Protein AF-A0A662W6G5-F1 (afdb_monomer_lite)

Foldseek 3Di:
DDDDCVLVVQLLVLLCVLLCVLVVPDDDPPPDDPVLCQVQPAFEWEAVPQAFPAWAWDWDDDQNWTKIKIWTWDCAAQPGSHIDIWIWMFTDDPSAGQWIWTDAPPAIDIDRDADDDVRYFYWYADGRRGGIDRDDDPNIDTDDHGHDHDDDDPPDDVCRRCNPDDPDDGSNNSSNVVSNVSSVVSSVVVVVVD

Radius of gyration: 22.95 Å; chains: 1; bounding box: 57×31×77 Å

pLDDT: mean 85.62, std 13.74, range [43.59, 98.44]

Secondary structure (DSSP, 8-state):
-PPP-HHHHHHHHHHHHHHHHHHHS-PPP----HHHHHHS--EEEE-TT---SEEEEEEEEETTEEEEEEEEEES-BTTB-S-EEEEEEEEEETTEEEEEEEEETTEEEEESS--EETTEEEEEE-TTT--EESSPPTT-EE-----B-----S---HHHHH-S--SS--HHHHHHHHHHHHHHHHHHHHHHH-

Sequence (194 aa):
MKKSNLPLILSIISFILVFDLFYTLTPYPIKITADDVTIFSPSCYAASGDEPHKLVAKLSYWNGYEVIEYWYYWPYDGNQPVDDWEPVILLIKNNTVEAVAVRIHYNWRVSYSFPLEGVKPIVSFSQLYHTPLLTKLEGYERVLIYPTSGPIPEDVNYWWVFGLSLPVYSAITNALFYGLISAAVVFLISRKIA

Structure (mmCIF, N/CA/C/O backbone):
data_AF-A0A662W6G5-F1
#
_entry.id   AF-A0A662W6G5-F1
#
loop_
_atom_site.group_PDB
_atom_site.id
_atom_site.type_symbol
_atom_site.label_atom_id
_atom_site.label_alt_id
_atom_site.label_comp_id
_atom_site.label_asym_id
_atom_site.label_entity_id
_atom_site.label_seq_id
_atom_site.pdbx_PDB_ins_code
_atom_site.Cartn_x
_atom_site.Cartn_y
_atom_site.Cartn_z
_atom_site.occupancy
_atom_site.B_iso_or_equiv
_atom_site.auth_seq_id
_atom_site.auth_comp_id
_atom_site.auth_asym_id
_atom_site.auth_atom_id
_atom_site.pdbx_PDB_model_num
ATOM 1 N N . MET A 1 1 ? -27.675 16.160 54.132 1.00 57.06 1 MET A N 1
ATOM 2 C CA . MET A 1 1 ? -27.647 14.774 53.606 1.00 57.06 1 MET A CA 1
ATOM 3 C C . MET A 1 1 ? -26.637 14.703 52.471 1.00 57.06 1 MET A C 1
ATOM 5 O O . MET A 1 1 ? -26.733 15.515 51.557 1.00 57.06 1 MET A O 1
ATOM 9 N N . LYS A 1 2 ? -25.641 13.808 52.537 1.00 62.75 2 LYS A N 1
ATOM 10 C CA . LYS A 1 2 ? -24.702 13.603 51.420 1.00 62.75 2 LYS A CA 1
ATOM 11 C C . LYS A 1 2 ? -25.460 12.925 50.275 1.00 62.75 2 LYS A C 1
ATOM 13 O O . LYS A 1 2 ? -26.103 11.905 50.506 1.00 62.75 2 LYS A O 1
ATOM 18 N N . LYS A 1 3 ? -25.425 13.504 49.071 1.00 70.19 3 LYS A N 1
ATOM 19 C CA . LYS A 1 3 ? -25.972 12.853 47.872 1.00 70.19 3 LYS A CA 1
ATOM 20 C C . LYS A 1 3 ? -25.192 11.558 47.627 1.00 70.19 3 LYS A C 1
ATOM 22 O O . LYS A 1 3 ? -23.969 11.556 47.745 1.00 70.19 3 LYS A O 1
ATOM 27 N N . SER A 1 4 ? -25.902 10.471 47.335 1.00 78.56 4 SER A N 1
ATOM 28 C CA . SER A 1 4 ? -25.278 9.191 46.999 1.00 78.56 4 SER A CA 1
ATOM 29 C C . SER A 1 4 ? -24.491 9.323 45.694 1.00 78.56 4 SER A C 1
ATOM 31 O O . SER A 1 4 ? -25.028 9.790 44.690 1.00 78.56 4 SER A O 1
ATOM 33 N N . ASN A 1 5 ? -23.229 8.892 45.701 1.00 88.62 5 ASN A N 1
ATOM 34 C CA . ASN A 1 5 ? -22.379 8.859 44.506 1.00 88.62 5 ASN A CA 1
ATOM 35 C C . ASN A 1 5 ? -22.632 7.615 43.635 1.00 88.62 5 ASN A C 1
ATOM 37 O O . ASN A 1 5 ? -21.979 7.443 42.607 1.00 88.62 5 ASN A O 1
ATOM 41 N N . LEU A 1 6 ? -23.574 6.752 44.026 1.00 88.44 6 LEU A N 1
ATOM 42 C CA . LEU A 1 6 ? -23.849 5.480 43.360 1.00 88.44 6 LEU A CA 1
ATOM 43 C C . LEU A 1 6 ? -24.156 5.623 41.853 1.00 88.44 6 LEU A C 1
ATOM 45 O O . LEU A 1 6 ? -23.552 4.880 41.081 1.00 88.44 6 LEU A O 1
ATOM 49 N N . PRO A 1 7 ? -24.976 6.591 41.382 1.00 88.62 7 PRO A N 1
ATOM 50 C CA . PRO A 1 7 ? -25.225 6.757 39.946 1.00 88.62 7 PRO A CA 1
ATOM 51 C C . PRO A 1 7 ? -23.957 7.075 39.148 1.00 88.62 7 PRO A C 1
ATOM 53 O O . PRO A 1 7 ? -23.778 6.571 38.042 1.00 88.62 7 PRO A O 1
ATOM 56 N N . LEU A 1 8 ? -23.055 7.883 39.713 1.00 88.38 8 LEU A N 1
ATOM 57 C CA . LEU A 1 8 ? -21.792 8.242 39.067 1.00 88.38 8 LEU A CA 1
ATOM 58 C C . LEU A 1 8 ? -20.859 7.029 38.971 1.00 88.38 8 LEU A C 1
ATOM 60 O O . LEU A 1 8 ? -20.302 6.775 37.908 1.00 88.38 8 LEU A O 1
ATOM 64 N N . ILE A 1 9 ? -20.743 6.254 40.054 1.00 90.62 9 ILE A N 1
ATOM 65 C CA . ILE A 1 9 ? -19.924 5.034 40.093 1.00 90.62 9 ILE A CA 1
ATOM 66 C C . ILE A 1 9 ? -20.412 4.026 39.044 1.00 90.62 9 ILE A C 1
ATOM 68 O O . ILE A 1 9 ? -19.610 3.528 38.258 1.00 90.62 9 ILE A O 1
ATOM 72 N N . LEU A 1 10 ? -21.725 3.782 38.968 1.00 89.62 10 LEU A N 1
ATOM 73 C CA . LEU A 1 10 ? -22.309 2.866 37.981 1.00 89.62 10 LEU A CA 1
ATOM 74 C C . LEU A 1 10 ? -22.073 3.333 36.537 1.00 89.62 10 LEU A C 1
ATOM 76 O O . LEU A 1 10 ? -21.822 2.515 35.657 1.00 89.62 10 LEU A O 1
ATOM 80 N N . SER A 1 11 ? -22.087 4.644 36.298 1.00 89.06 11 SER A N 1
ATOM 81 C CA . SER A 1 11 ? -21.840 5.218 34.968 1.00 89.06 11 SER A CA 1
ATOM 82 C C . SER A 1 11 ? -20.392 5.043 34.521 1.00 89.06 11 SER A C 1
ATOM 84 O O . SER A 1 11 ? -20.151 4.695 33.368 1.00 89.06 11 SER A O 1
ATOM 86 N N . ILE A 1 12 ? -19.434 5.240 35.434 1.00 90.94 12 ILE A N 1
ATOM 87 C CA . ILE A 1 12 ? -18.004 5.015 35.171 1.00 90.94 12 ILE A CA 1
ATOM 88 C C . ILE A 1 12 ? -17.749 3.534 34.875 1.00 90.94 12 ILE A C 1
ATOM 90 O O . ILE A 1 12 ? -17.056 3.218 33.913 1.00 90.94 12 ILE A O 1
ATOM 94 N N . ILE A 1 13 ? -18.344 2.624 35.650 1.00 91.19 13 ILE A N 1
ATOM 95 C CA . ILE A 1 13 ? -18.223 1.178 35.410 1.00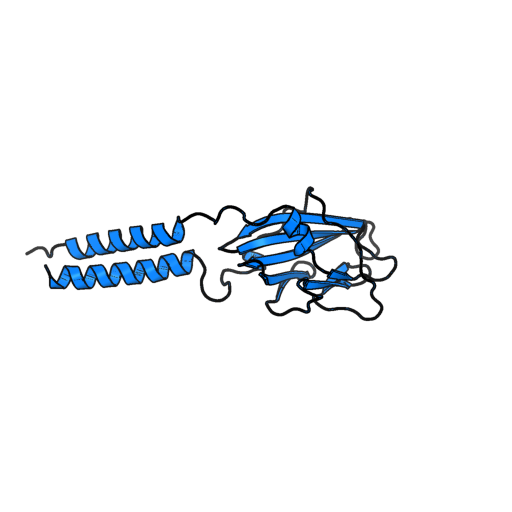 91.19 13 ILE A CA 1
ATOM 96 C C . ILE A 1 13 ? -18.800 0.813 34.036 1.00 91.19 13 ILE A C 1
ATOM 98 O O . ILE A 1 13 ? -18.147 0.115 33.268 1.00 91.19 13 ILE A O 1
ATOM 102 N N . SER A 1 14 ? -19.984 1.327 33.692 1.00 90.38 14 SER A N 1
ATOM 103 C CA . SER A 1 14 ? -20.619 1.066 32.395 1.00 90.38 14 SER A CA 1
ATOM 104 C C . SER A 1 14 ? -19.807 1.610 31.218 1.00 90.38 14 SER A C 1
ATOM 106 O O . SER A 1 14 ? -19.678 0.935 30.197 1.00 90.38 14 SER A O 1
ATOM 108 N N . PHE A 1 15 ? -19.221 2.805 31.375 1.00 91.44 15 PHE A N 1
ATOM 109 C CA . PHE A 1 15 ? -18.275 3.362 30.410 1.00 91.44 15 PHE A CA 1
ATOM 110 C C . PHE A 1 15 ? -17.100 2.412 30.202 1.00 91.44 15 PHE A C 1
ATOM 112 O O . PHE A 1 15 ? -16.839 2.042 29.068 1.00 91.44 15 PHE A O 1
ATOM 119 N N . ILE A 1 16 ? -16.419 2.007 31.281 1.00 86.62 16 ILE A N 1
ATOM 120 C CA . ILE A 1 16 ? -15.226 1.154 31.204 1.00 86.62 16 ILE A CA 1
ATOM 121 C C . ILE A 1 16 ? -15.573 -0.186 30.558 1.00 86.62 16 ILE A C 1
ATOM 123 O O . ILE A 1 16 ? -14.849 -0.609 29.673 1.00 86.62 16 ILE A O 1
ATOM 127 N N . LEU A 1 17 ? -16.691 -0.819 30.926 1.00 83.19 17 LEU A N 1
ATOM 128 C CA . LEU A 1 17 ? -17.092 -2.112 30.360 1.00 83.19 17 LEU A CA 1
ATOM 129 C C . LEU A 1 17 ? -17.398 -2.035 28.860 1.00 83.19 17 LEU A C 1
ATOM 131 O O . LEU A 1 17 ? -16.992 -2.916 28.110 1.00 83.19 17 LEU A O 1
ATOM 135 N N . VAL A 1 18 ? -18.110 -0.998 28.410 1.00 78.19 18 VAL A N 1
ATOM 136 C CA . VAL A 1 18 ? -18.424 -0.829 26.983 1.00 78.19 18 VAL A CA 1
ATOM 137 C C . VAL A 1 18 ? -17.200 -0.350 26.211 1.00 78.19 18 VAL A C 1
ATOM 139 O O . VAL A 1 18 ? -16.936 -0.845 25.123 1.00 78.19 18 VAL A O 1
ATOM 142 N N . PHE A 1 19 ? -16.423 0.571 26.774 1.00 78.00 19 PHE A N 1
ATOM 143 C CA . PHE A 1 19 ? -15.162 0.997 26.185 1.00 78.00 19 PHE A CA 1
ATOM 144 C C . PHE A 1 19 ? -14.245 -0.207 25.990 1.00 78.00 19 PHE A C 1
ATOM 146 O O . PHE A 1 19 ? -13.814 -0.440 24.873 1.00 78.00 19 PHE A O 1
ATOM 153 N N . ASP A 1 20 ? -14.025 -1.011 27.030 1.00 73.38 20 ASP A N 1
ATOM 154 C CA . ASP A 1 20 ? -13.197 -2.214 26.982 1.00 73.38 20 ASP A CA 1
ATOM 155 C C . ASP A 1 20 ? -13.764 -3.230 25.984 1.00 73.38 20 ASP A C 1
ATOM 157 O O . ASP A 1 20 ? -13.049 -3.654 25.092 1.00 73.38 20 ASP A O 1
ATOM 161 N N . LEU A 1 21 ? -15.074 -3.504 25.981 1.00 68.50 21 LEU A N 1
ATOM 162 C CA . LEU A 1 21 ? -15.694 -4.373 24.972 1.00 68.50 21 LEU A CA 1
ATOM 163 C C . LEU A 1 21 ? -15.364 -3.940 23.532 1.00 68.50 21 LEU A C 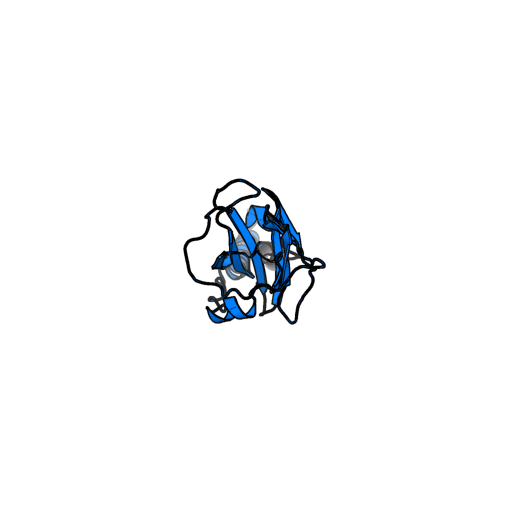1
ATOM 165 O O . LEU A 1 21 ? -15.024 -4.771 22.705 1.00 68.50 21 LEU A O 1
ATOM 169 N N . PHE A 1 22 ? -15.439 -2.652 23.209 1.00 63.94 22 PHE A N 1
ATOM 170 C CA . PHE A 1 22 ? -15.177 -2.168 21.847 1.00 63.94 22 PHE A CA 1
ATOM 171 C C . PHE A 1 22 ? -13.693 -1.873 21.564 1.00 63.94 22 PHE A C 1
ATOM 173 O O . PHE A 1 22 ? -13.301 -1.791 20.400 1.00 63.94 22 PHE A O 1
ATOM 180 N N . TYR A 1 23 ? -12.877 -1.702 22.604 1.00 59.25 23 TYR A N 1
ATOM 181 C CA . TYR A 1 23 ? -11.458 -1.354 22.521 1.00 59.25 23 TYR A CA 1
ATOM 182 C C . TYR A 1 23 ? -10.539 -2.583 22.626 1.00 59.25 23 TYR A C 1
ATOM 184 O O . TYR A 1 23 ? -9.484 -2.607 21.997 1.00 59.25 23 TYR A O 1
ATOM 192 N N . THR A 1 24 ? -10.936 -3.612 23.383 1.00 52.44 24 THR A N 1
ATOM 193 C CA . THR A 1 24 ? -10.167 -4.839 23.655 1.00 52.44 24 THR A CA 1
ATOM 194 C C . THR A 1 24 ? -10.798 -6.122 23.124 1.00 52.44 24 THR A C 1
ATOM 196 O O . THR A 1 24 ? -10.151 -7.168 23.223 1.00 52.44 24 THR A O 1
ATOM 199 N N . LEU A 1 25 ? -11.964 -6.082 22.451 1.00 48.81 25 LEU A N 1
ATOM 200 C CA . LEU A 1 25 ? -12.310 -7.117 21.463 1.00 48.81 25 LEU A CA 1
ATOM 201 C C . LEU A 1 25 ? -11.308 -7.030 20.304 1.00 48.81 25 LEU A C 1
ATOM 203 O O . LEU A 1 25 ? -11.536 -6.368 19.299 1.00 48.81 25 LEU A O 1
ATOM 207 N N . THR A 1 26 ? -10.162 -7.651 20.578 1.00 44.22 26 THR A N 1
ATOM 208 C CA . THR A 1 26 ? -9.103 -8.211 19.745 1.00 44.22 26 THR A CA 1
ATOM 209 C C . THR A 1 26 ? -9.059 -7.767 18.281 1.00 44.22 26 THR A C 1
ATOM 211 O O . THR A 1 26 ? -10.067 -7.869 17.581 1.00 44.22 26 THR A O 1
ATOM 214 N N . PRO A 1 27 ? -7.874 -7.386 17.749 1.00 47.34 27 PRO A N 1
ATOM 215 C CA . PRO A 1 27 ? -7.673 -7.421 16.305 1.00 47.34 27 PRO A CA 1
ATOM 216 C C . PRO A 1 27 ? -8.151 -8.787 15.822 1.00 47.34 27 PRO A C 1
ATOM 218 O O . PRO A 1 27 ? -7.720 -9.818 16.348 1.00 47.34 27 PRO A O 1
ATOM 221 N N . TYR A 1 28 ? -9.122 -8.774 14.909 1.00 43.59 28 TYR A N 1
ATOM 222 C CA . TYR A 1 28 ? -9.640 -9.991 14.308 1.00 43.59 28 TYR A CA 1
ATOM 223 C C . TYR A 1 28 ? -8.419 -10.801 13.852 1.00 43.59 28 TYR A C 1
ATOM 225 O O . TYR A 1 28 ? -7.517 -10.206 13.251 1.00 43.59 28 TYR A O 1
ATOM 233 N N . PRO A 1 29 ? -8.309 -12.094 14.210 1.00 49.72 29 PRO A N 1
ATOM 234 C CA . PRO A 1 29 ? -7.151 -12.885 13.830 1.00 49.72 29 PRO A CA 1
ATOM 235 C C . PRO A 1 29 ? -6.962 -12.745 12.325 1.00 49.72 29 PRO A C 1
ATOM 237 O O . PRO A 1 29 ? -7.941 -12.835 11.583 1.00 49.72 29 PRO A O 1
ATOM 240 N N . ILE A 1 30 ? -5.720 -12.451 11.932 1.00 53.22 30 ILE A N 1
ATOM 241 C CA . ILE A 1 30 ? -5.275 -12.219 10.558 1.00 53.22 30 ILE A CA 1
ATOM 242 C C . ILE A 1 30 ? -6.034 -13.174 9.632 1.00 53.22 30 ILE A C 1
ATOM 244 O O . ILE A 1 30 ? -5.800 -14.384 9.669 1.00 53.22 30 ILE A O 1
ATOM 248 N N . LYS A 1 31 ? -6.982 -12.641 8.853 1.00 64.06 31 LYS A N 1
ATOM 249 C CA . LYS A 1 31 ? -7.675 -13.419 7.826 1.00 64.06 31 LYS A CA 1
ATOM 250 C C . LYS A 1 31 ? -6.909 -13.352 6.505 1.00 64.06 31 LYS A C 1
ATOM 252 O O . LYS A 1 31 ? -7.096 -14.232 5.674 1.00 64.06 31 LYS A O 1
ATOM 257 N N . ILE A 1 32 ? -6.008 -12.374 6.364 1.00 67.50 32 ILE A N 1
ATOM 258 C CA . ILE A 1 32 ? -5.081 -12.267 5.238 1.00 67.50 32 ILE A CA 1
ATOM 259 C C . ILE A 1 32 ? -3.954 -13.297 5.323 1.00 67.50 32 ILE A C 1
ATOM 261 O O . ILE A 1 32 ? -3.076 -13.281 6.182 1.00 67.50 32 ILE A O 1
ATOM 265 N N . THR A 1 33 ? -3.973 -14.188 4.356 1.00 79.06 33 THR A N 1
ATOM 266 C CA . THR A 1 33 ? -2.980 -15.218 4.098 1.00 79.06 33 THR A CA 1
ATOM 267 C C . THR A 1 33 ? -1.908 -14.718 3.126 1.00 79.06 33 THR A C 1
ATOM 269 O O . THR A 1 33 ? -2.003 -13.638 2.542 1.00 79.06 33 THR A O 1
ATOM 272 N N . ALA A 1 34 ? -0.872 -15.527 2.903 1.00 79.38 34 ALA A N 1
ATOM 273 C CA . ALA A 1 34 ? 0.083 -15.266 1.827 1.00 79.38 34 ALA A CA 1
ATOM 274 C C . ALA A 1 34 ? -0.590 -15.237 0.436 1.00 79.38 34 ALA A C 1
ATOM 276 O O . ALA A 1 34 ? -0.107 -14.546 -0.460 1.00 79.38 34 ALA A O 1
ATOM 277 N N . ASP A 1 35 ? -1.721 -15.926 0.258 1.00 85.06 35 ASP A N 1
ATOM 278 C CA . ASP A 1 35 ? -2.453 -15.937 -1.012 1.00 85.06 35 ASP A CA 1
ATOM 279 C C . ASP A 1 35 ? -3.111 -14.579 -1.288 1.00 85.06 35 ASP A C 1
ATOM 281 O O . ASP A 1 35 ? -3.095 -14.091 -2.422 1.00 85.06 35 ASP A O 1
ATOM 285 N N . ASP A 1 36 ? -3.601 -13.912 -0.242 1.00 85.81 36 ASP A N 1
ATOM 286 C CA . ASP A 1 36 ? -4.212 -12.583 -0.332 1.00 85.81 36 ASP A CA 1
ATOM 287 C C . ASP A 1 36 ? -3.224 -11.532 -0.851 1.00 85.81 36 ASP A C 1
ATOM 289 O O . ASP A 1 36 ? -3.599 -10.653 -1.628 1.00 85.81 36 ASP A O 1
ATOM 293 N N . VAL A 1 37 ? -1.932 -11.680 -0.537 1.00 90.06 37 VAL A N 1
ATOM 294 C CA . VAL A 1 37 ? -0.864 -10.839 -1.098 1.00 90.06 37 VAL A CA 1
ATOM 295 C C . VAL A 1 37 ? -0.864 -10.891 -2.627 1.00 90.06 37 VAL A C 1
ATOM 297 O O . VAL A 1 37 ? -0.646 -9.871 -3.279 1.00 90.06 37 VAL A O 1
ATOM 300 N N . THR A 1 38 ? -1.138 -12.048 -3.225 1.00 90.75 38 THR A N 1
ATOM 301 C CA . THR A 1 38 ? -1.170 -12.203 -4.687 1.00 90.75 38 THR A CA 1
ATOM 302 C C . THR A 1 38 ? -2.523 -11.793 -5.275 1.00 90.75 38 THR A C 1
ATOM 304 O O . THR A 1 38 ? -2.578 -11.210 -6.368 1.00 90.75 38 THR A O 1
ATOM 307 N N . ILE A 1 39 ? -3.615 -12.061 -4.551 1.00 90.56 39 ILE A N 1
ATOM 308 C CA . ILE A 1 39 ? -4.988 -11.707 -4.945 1.00 90.56 39 ILE A CA 1
ATOM 309 C C . ILE A 1 39 ? -5.159 -10.190 -5.025 1.00 90.56 39 ILE A C 1
ATOM 311 O O . ILE A 1 39 ? -5.678 -9.694 -6.025 1.00 90.56 39 ILE A O 1
ATOM 315 N N . PHE A 1 40 ? -4.685 -9.459 -4.018 1.00 92.94 40 PHE A N 1
ATOM 316 C CA . PHE A 1 40 ? -4.825 -8.004 -3.937 1.00 92.94 40 PHE A CA 1
ATOM 317 C C . PHE A 1 40 ? -3.655 -7.235 -4.555 1.00 92.94 40 PHE A C 1
ATOM 319 O O . PHE A 1 40 ? -3.730 -6.012 -4.650 1.00 92.94 40 PHE A O 1
ATOM 326 N N . SER A 1 41 ? -2.605 -7.927 -5.020 1.00 95.25 41 SER A N 1
ATOM 327 C CA . SER A 1 41 ? -1.439 -7.288 -5.642 1.00 95.25 41 SER A CA 1
ATOM 328 C C . SER A 1 41 ? -1.874 -6.330 -6.756 1.00 95.25 41 SER A C 1
ATOM 330 O O . SER A 1 41 ? -2.580 -6.776 -7.671 1.00 95.25 41 SER A O 1
ATOM 332 N N . PRO A 1 42 ? -1.479 -5.040 -6.694 1.00 97.06 42 PRO A N 1
ATOM 333 C CA . PRO A 1 42 ? -1.855 -4.059 -7.698 1.00 97.06 42 PRO A CA 1
ATOM 334 C C . PRO A 1 42 ? -1.452 -4.487 -9.111 1.00 97.06 42 PRO A C 1
ATOM 336 O O . PRO A 1 42 ? -0.403 -5.093 -9.331 1.00 97.06 42 PRO A O 1
ATOM 339 N N . SER A 1 43 ? -2.274 -4.134 -10.094 1.00 97.50 43 SER A N 1
ATOM 340 C CA . SER A 1 43 ? -1.899 -4.216 -11.502 1.00 97.50 43 SER A CA 1
ATOM 341 C C . SER A 1 43 ? -0.896 -3.102 -11.800 1.00 97.50 43 SER A C 1
ATOM 343 O O . SER A 1 43 ? -1.285 -1.955 -12.025 1.00 97.50 43 SER A O 1
ATOM 345 N N . CYS A 1 44 ? 0.387 -3.459 -11.747 1.00 97.75 44 CYS A N 1
ATOM 346 C CA . CYS A 1 44 ? 1.521 -2.569 -11.973 1.00 97.75 44 CYS A CA 1
ATOM 347 C C . CYS A 1 44 ? 1.761 -2.321 -13.469 1.00 97.75 44 CYS A C 1
ATOM 349 O O . CYS A 1 44 ? 1.752 -3.260 -14.273 1.00 97.75 44 CYS A O 1
ATOM 351 N N . TYR A 1 45 ? 2.003 -1.059 -13.816 1.00 98.44 45 TYR A N 1
ATOM 352 C CA . TYR A 1 45 ? 2.368 -0.604 -15.151 1.00 98.44 45 TYR A CA 1
ATOM 353 C C . TYR A 1 45 ? 3.645 0.249 -15.100 1.00 98.44 45 TYR A C 1
ATOM 355 O O . TYR A 1 45 ? 3.761 1.154 -14.274 1.00 98.44 45 TYR A O 1
ATOM 363 N N . ALA A 1 46 ? 4.592 -0.012 -15.997 1.00 97.88 46 ALA A N 1
ATOM 364 C CA . ALA A 1 46 ? 5.850 0.733 -16.111 1.00 97.88 46 ALA A CA 1
ATOM 365 C C . ALA A 1 46 ? 6.184 1.005 -17.587 1.00 97.88 46 ALA A C 1
ATOM 367 O O . ALA A 1 46 ? 5.590 0.405 -18.489 1.00 97.88 46 ALA A O 1
ATOM 368 N N . ALA A 1 47 ? 7.085 1.955 -17.835 1.00 97.38 47 ALA A N 1
ATOM 369 C CA . ALA A 1 47 ? 7.612 2.168 -19.176 1.00 97.38 47 ALA A CA 1
ATOM 370 C C . ALA A 1 47 ? 8.504 0.975 -19.546 1.00 97.38 47 ALA A C 1
ATOM 372 O O . ALA A 1 47 ? 9.179 0.417 -18.683 1.00 97.38 47 ALA A O 1
ATOM 373 N N . SER A 1 48 ? 8.500 0.586 -20.822 1.00 96.44 48 SER A N 1
ATOM 374 C CA . SER A 1 48 ? 9.324 -0.533 -21.287 1.00 96.44 48 SER A CA 1
ATOM 375 C C . SER A 1 48 ? 10.810 -0.262 -21.024 1.00 96.44 48 SER A C 1
ATOM 377 O O . SER A 1 48 ? 11.327 0.790 -21.415 1.00 96.44 48 SER A O 1
ATOM 379 N N . GLY A 1 49 ? 11.485 -1.203 -20.364 1.00 95.69 49 GLY A N 1
ATOM 380 C CA . GLY A 1 49 ? 12.885 -1.099 -19.944 1.00 95.69 49 GLY A CA 1
ATOM 381 C C . GLY A 1 49 ? 13.119 -0.330 -18.638 1.00 95.69 49 GLY A C 1
ATOM 382 O O . GLY A 1 49 ? 14.274 -0.110 -18.283 1.00 95.69 49 GLY A O 1
ATOM 383 N N . ASP A 1 50 ? 12.053 0.089 -17.953 1.00 97.12 50 ASP A N 1
ATOM 384 C CA . ASP A 1 50 ? 12.069 0.820 -16.677 1.00 97.12 50 ASP A CA 1
ATOM 385 C C . ASP A 1 50 ? 11.224 0.079 -15.618 1.00 97.12 50 ASP A C 1
ATOM 387 O O . ASP A 1 50 ? 10.579 0.676 -14.754 1.00 97.12 50 ASP A O 1
ATOM 391 N N . GLU A 1 51 ? 11.141 -1.250 -15.719 1.00 97.69 51 GLU A N 1
ATOM 392 C CA . GLU A 1 51 ? 10.327 -2.083 -14.837 1.00 97.69 51 GLU A CA 1
ATOM 393 C C . GLU A 1 51 ? 10.989 -2.301 -13.463 1.00 97.69 51 GLU A C 1
ATOM 395 O O . GLU A 1 51 ? 12.212 -2.428 -13.370 1.00 97.69 51 GLU A O 1
ATOM 400 N N . PRO A 1 52 ? 10.201 -2.434 -12.378 1.00 97.69 52 PRO A N 1
ATOM 401 C CA . PRO A 1 52 ? 10.744 -2.758 -11.065 1.00 97.69 52 PRO A CA 1
ATOM 402 C C . PRO A 1 52 ? 11.412 -4.134 -11.075 1.00 97.69 52 PRO A C 1
ATOM 404 O O . PRO A 1 52 ? 10.857 -5.122 -11.560 1.00 97.69 52 PRO A O 1
ATOM 407 N N . HIS A 1 53 ? 12.580 -4.223 -10.447 1.00 96.62 53 HIS A N 1
ATOM 408 C CA . HIS A 1 53 ? 13.365 -5.454 -10.342 1.00 96.62 53 HIS A CA 1
ATOM 409 C C . HIS A 1 53 ? 12.825 -6.408 -9.277 1.00 96.62 53 HIS A C 1
ATOM 411 O O . HIS A 1 53 ? 13.021 -7.624 -9.351 1.00 96.62 53 HIS A O 1
ATOM 417 N N . LYS A 1 54 ? 12.189 -5.859 -8.239 1.00 95.88 54 LYS A N 1
ATOM 418 C CA . LYS A 1 54 ? 11.677 -6.632 -7.108 1.00 95.88 54 LYS A CA 1
ATOM 419 C C . LYS A 1 54 ? 10.361 -6.048 -6.613 1.00 95.88 54 LYS A C 1
ATOM 421 O O . LYS A 1 54 ? 10.181 -4.836 -6.582 1.00 95.88 54 LYS A O 1
ATOM 426 N N . LEU A 1 55 ? 9.476 -6.941 -6.178 1.00 97.19 55 LEU A N 1
ATOM 427 C CA . LEU A 1 55 ? 8.287 -6.612 -5.407 1.00 97.19 55 LEU A CA 1
ATOM 428 C C . LEU A 1 55 ? 8.340 -7.368 -4.080 1.00 97.19 55 LEU A C 1
ATOM 430 O O . LEU A 1 55 ? 8.411 -8.602 -4.049 1.00 97.19 55 LEU A O 1
ATOM 434 N N . VAL A 1 56 ? 8.311 -6.628 -2.980 1.00 96.12 56 VAL A N 1
ATOM 435 C CA . VAL A 1 56 ? 8.216 -7.184 -1.628 1.00 96.12 56 VAL A CA 1
ATOM 436 C C . VAL A 1 56 ? 6.871 -6.805 -1.044 1.00 96.12 56 VAL A C 1
ATOM 438 O O . VAL A 1 56 ? 6.417 -5.682 -1.232 1.00 96.12 56 VAL A O 1
ATOM 441 N N . ALA A 1 57 ? 6.228 -7.728 -0.340 1.00 94.44 57 ALA A N 1
ATOM 442 C CA . ALA A 1 57 ? 4.994 -7.429 0.365 1.00 94.44 57 ALA A CA 1
ATOM 443 C C . ALA A 1 57 ? 5.130 -7.656 1.868 1.00 94.44 57 ALA A C 1
ATOM 445 O O . ALA A 1 57 ? 5.761 -8.620 2.312 1.00 94.44 57 ALA A O 1
ATOM 446 N N . LYS A 1 58 ? 4.489 -6.789 2.649 1.00 92.25 58 LYS A N 1
ATOM 447 C CA . LYS A 1 58 ? 4.356 -6.928 4.098 1.00 92.25 58 LYS A CA 1
ATOM 448 C C . LYS A 1 58 ? 2.894 -6.839 4.493 1.00 92.25 58 LYS A C 1
ATOM 450 O O . LYS A 1 58 ? 2.172 -5.940 4.074 1.00 92.25 58 LYS A O 1
ATOM 455 N N . LEU A 1 59 ? 2.495 -7.781 5.334 1.00 90.44 59 LEU A N 1
ATOM 456 C CA . LEU A 1 59 ? 1.175 -7.831 5.936 1.00 90.44 59 LEU A CA 1
ATOM 457 C C . LEU A 1 59 ? 1.213 -7.181 7.313 1.00 90.44 59 LEU A C 1
ATOM 459 O O . LEU A 1 59 ? 2.135 -7.424 8.097 1.00 90.44 59 LEU A O 1
ATOM 463 N N . SER A 1 60 ? 0.204 -6.382 7.627 1.00 88.88 60 SER A N 1
ATOM 464 C CA . SER A 1 60 ? 0.013 -5.838 8.967 1.00 88.88 60 SER A CA 1
ATOM 465 C C . SER A 1 60 ? -1.468 -5.546 9.237 1.00 88.88 60 SER A C 1
ATOM 467 O O . SER A 1 60 ? -2.355 -5.920 8.466 1.00 88.88 60 SER A O 1
ATOM 469 N N . TYR A 1 61 ? -1.744 -4.912 10.374 1.00 84.44 61 TYR A N 1
ATOM 470 C CA . TYR A 1 61 ? -3.082 -4.495 10.760 1.00 84.44 61 TYR A CA 1
ATOM 471 C C . TYR A 1 61 ? -3.042 -3.080 11.316 1.00 84.44 61 TYR A C 1
ATOM 473 O O . TYR A 1 61 ? -2.178 -2.743 12.131 1.00 84.44 61 TYR A O 1
ATOM 481 N N . TRP A 1 62 ? -4.012 -2.265 10.919 1.00 82.88 62 TRP A N 1
ATOM 482 C CA . TRP A 1 62 ? -4.148 -0.914 11.431 1.00 82.88 62 TRP A CA 1
ATOM 483 C C . TRP A 1 62 ? -5.619 -0.529 11.565 1.00 82.88 62 TRP A C 1
ATOM 485 O O . TRP A 1 62 ? -6.377 -0.500 10.601 1.00 82.88 62 TRP A O 1
ATOM 495 N N . ASN A 1 63 ? -6.024 -0.215 12.797 1.00 77.62 63 ASN A N 1
ATOM 496 C CA . ASN A 1 63 ? -7.306 0.413 13.114 1.00 77.62 63 ASN A CA 1
ATOM 497 C C . ASN A 1 63 ? -8.570 -0.273 12.543 1.00 77.62 63 ASN A C 1
ATOM 499 O O . ASN A 1 63 ? -9.483 0.401 12.066 1.00 77.62 63 ASN A O 1
ATOM 503 N N . GLY A 1 64 ? -8.653 -1.605 12.583 1.00 75.38 64 GLY A N 1
ATOM 504 C CA . GLY A 1 64 ? -9.814 -2.316 12.024 1.00 75.38 64 GLY A CA 1
ATOM 505 C C . GLY A 1 64 ? -9.621 -2.833 10.601 1.00 75.38 64 GLY A C 1
ATOM 506 O O . GLY A 1 64 ? -10.509 -3.518 10.098 1.00 75.38 64 GLY A O 1
ATOM 507 N N . TYR A 1 65 ? -8.507 -2.481 9.958 1.00 83.88 65 TYR A N 1
ATOM 508 C CA . TYR A 1 65 ? -8.211 -2.807 8.570 1.00 83.88 65 TYR A CA 1
ATOM 509 C C . TYR A 1 65 ? -7.009 -3.725 8.498 1.00 83.88 65 TYR A C 1
ATOM 511 O O . TYR A 1 65 ? -6.020 -3.557 9.218 1.00 83.88 65 TYR A O 1
ATOM 519 N N . GLU A 1 66 ? -7.098 -4.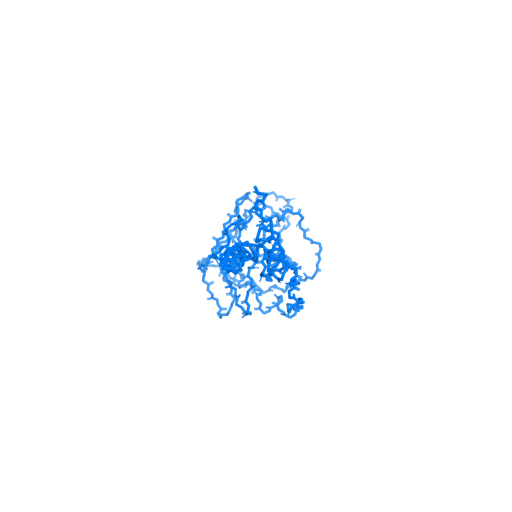670 7.583 1.00 89.56 66 GLU A N 1
ATOM 520 C CA . GLU A 1 66 ? -5.953 -5.448 7.167 1.00 89.56 66 GLU A CA 1
ATOM 521 C C . GLU A 1 66 ? -5.153 -4.592 6.183 1.00 89.56 66 GLU A C 1
ATOM 523 O O . GLU A 1 66 ? -5.722 -3.891 5.343 1.00 89.56 66 GLU A O 1
ATOM 528 N N . VAL A 1 67 ? -3.833 -4.588 6.326 1.00 91.94 67 VAL A N 1
ATOM 529 C CA . VAL A 1 67 ? -2.954 -3.718 5.547 1.00 91.94 67 VAL A CA 1
ATOM 530 C C . VAL A 1 67 ? -1.993 -4.583 4.757 1.00 91.94 67 VAL A C 1
ATOM 532 O O . VAL A 1 67 ? -1.351 -5.474 5.320 1.00 91.94 67 VAL A O 1
ATOM 535 N N . ILE A 1 68 ? -1.870 -4.294 3.464 1.00 94.19 68 ILE A N 1
ATOM 536 C CA . ILE A 1 68 ? -0.804 -4.857 2.639 1.00 94.19 68 ILE A CA 1
ATOM 537 C C . ILE A 1 68 ? 0.044 -3.717 2.101 1.00 94.19 68 ILE A C 1
ATOM 539 O O . ILE A 1 68 ? -0.442 -2.877 1.347 1.00 94.19 68 ILE A O 1
ATOM 543 N N . GLU A 1 69 ? 1.314 -3.696 2.480 1.00 95.69 69 GLU A N 1
ATOM 544 C CA . GLU A 1 69 ? 2.315 -2.828 1.872 1.00 95.69 69 GLU A CA 1
ATOM 545 C C . GLU A 1 69 ? 3.001 -3.581 0.740 1.00 95.69 69 GLU A C 1
ATOM 547 O O . GLU A 1 69 ? 3.570 -4.646 0.969 1.00 95.69 69 GLU A O 1
ATOM 552 N N . TYR A 1 70 ? 2.979 -3.016 -0.459 1.00 97.19 70 TYR A N 1
ATOM 553 C CA . TYR A 1 70 ? 3.729 -3.473 -1.619 1.00 97.19 70 TYR A CA 1
ATOM 554 C C . TYR A 1 70 ? 4.868 -2.501 -1.885 1.00 97.19 70 TYR A C 1
ATOM 556 O O . TYR A 1 70 ? 4.634 -1.319 -2.096 1.00 97.19 70 TYR A O 1
ATOM 564 N N . TRP A 1 71 ? 6.089 -3.008 -1.897 1.00 97.50 71 TRP A N 1
ATOM 565 C CA . TRP A 1 71 ? 7.314 -2.246 -2.074 1.00 97.50 71 TRP A CA 1
ATOM 566 C C . TRP A 1 71 ? 7.973 -2.639 -3.387 1.00 97.50 71 TRP A C 1
ATOM 568 O O . TRP A 1 71 ? 8.482 -3.758 -3.520 1.00 97.50 71 TRP A O 1
ATOM 578 N N . TYR A 1 72 ? 7.923 -1.725 -4.350 1.00 97.75 72 TYR A N 1
ATOM 579 C CA . TYR A 1 72 ? 8.542 -1.869 -5.662 1.00 97.75 72 TYR A CA 1
ATOM 580 C C . TYR A 1 72 ? 9.957 -1.302 -5.616 1.00 97.75 72 TYR A C 1
ATOM 582 O O . TYR A 1 72 ? 10.173 -0.263 -5.000 1.00 97.75 72 TYR A O 1
ATOM 590 N N . TYR A 1 73 ? 10.909 -1.999 -6.226 1.00 97.56 73 TYR A N 1
ATOM 591 C CA . TYR A 1 73 ? 12.330 -1.669 -6.138 1.00 97.56 73 TYR A CA 1
ATOM 592 C C . TYR A 1 73 ? 12.967 -1.478 -7.508 1.00 97.56 73 TYR A C 1
ATOM 594 O O . TYR A 1 73 ? 12.832 -2.352 -8.373 1.00 97.56 73 TYR A O 1
ATOM 602 N N . TRP A 1 74 ? 13.760 -0.417 -7.627 1.00 97.81 74 TRP A N 1
ATOM 603 C CA . TRP A 1 74 ? 14.690 -0.167 -8.722 1.00 97.81 74 TRP A CA 1
ATOM 604 C C . TRP A 1 74 ? 16.104 0.044 -8.167 1.00 97.81 74 TRP A C 1
ATOM 606 O O . TRP A 1 74 ? 16.271 0.624 -7.096 1.00 97.81 74 TRP A O 1
ATOM 616 N N . PRO A 1 75 ? 17.156 -0.390 -8.880 1.00 97.19 75 PRO A N 1
ATOM 617 C CA . PRO A 1 75 ? 18.539 -0.156 -8.459 1.00 97.19 75 PRO A CA 1
ATOM 618 C C . PRO A 1 75 ? 19.049 1.265 -8.791 1.00 97.19 75 PRO A C 1
ATOM 620 O O . PRO A 1 75 ? 20.261 1.486 -8.844 1.00 97.19 75 PRO A O 1
ATOM 623 N N . TYR A 1 76 ? 18.151 2.208 -9.093 1.00 97.00 76 TYR A N 1
ATOM 624 C CA . TYR A 1 76 ? 18.443 3.606 -9.420 1.00 97.00 76 TYR A CA 1
ATOM 625 C C . TYR A 1 76 ? 17.237 4.509 -9.109 1.00 97.00 76 TYR A C 1
ATOM 627 O O . TYR A 1 76 ? 16.104 4.036 -9.124 1.00 97.00 76 TYR A O 1
ATOM 635 N N . ASP A 1 77 ? 17.498 5.806 -8.916 1.00 95.50 77 ASP A N 1
ATOM 636 C CA . ASP A 1 77 ? 16.510 6.891 -8.816 1.00 95.50 77 ASP A CA 1
ATOM 637 C C . ASP A 1 77 ? 16.898 7.996 -9.813 1.00 95.50 77 ASP A C 1
ATOM 639 O O . ASP A 1 77 ? 17.948 8.652 -9.709 1.00 95.50 77 ASP A O 1
ATOM 643 N N . GLY A 1 78 ? 16.085 8.177 -10.847 1.00 93.94 78 GLY A N 1
ATOM 644 C CA . GLY A 1 78 ? 16.370 9.089 -11.940 1.00 93.94 78 GLY A CA 1
ATOM 645 C C . GLY A 1 78 ? 17.604 8.646 -12.728 1.00 93.94 78 GLY A C 1
ATOM 646 O O . GLY A 1 78 ? 17.658 7.571 -13.312 1.00 93.94 78 GLY A O 1
ATOM 647 N N . ASN A 1 79 ? 18.628 9.501 -12.737 1.00 93.25 79 ASN A N 1
ATOM 648 C CA . ASN A 1 79 ? 19.928 9.200 -13.349 1.00 93.25 79 ASN A CA 1
ATOM 649 C C . ASN A 1 79 ? 20.984 8.759 -12.317 1.00 93.25 79 ASN A C 1
ATOM 651 O O . ASN A 1 79 ? 22.170 8.698 -12.646 1.00 93.25 79 ASN A O 1
ATOM 655 N N . GLN A 1 80 ? 20.594 8.544 -11.057 1.00 95.88 80 GLN A N 1
ATOM 656 C CA . GLN A 1 80 ? 21.511 8.209 -9.970 1.00 95.88 80 GLN A CA 1
ATOM 657 C C . GLN A 1 80 ? 21.466 6.705 -9.679 1.00 95.88 80 GLN A C 1
ATOM 659 O O . GLN A 1 80 ? 20.376 6.168 -9.515 1.00 95.88 80 GLN A O 1
ATOM 664 N N . PRO A 1 81 ? 22.615 6.017 -9.546 1.00 95.31 81 PRO A N 1
ATOM 665 C CA . PRO A 1 81 ? 22.674 4.596 -9.198 1.00 95.31 81 PRO A CA 1
ATOM 666 C C . PRO A 1 81 ? 22.465 4.398 -7.687 1.00 95.31 81 PRO A C 1
ATOM 668 O O . PRO A 1 81 ? 23.365 3.964 -6.967 1.00 95.31 81 PRO A O 1
ATOM 671 N N . VAL A 1 8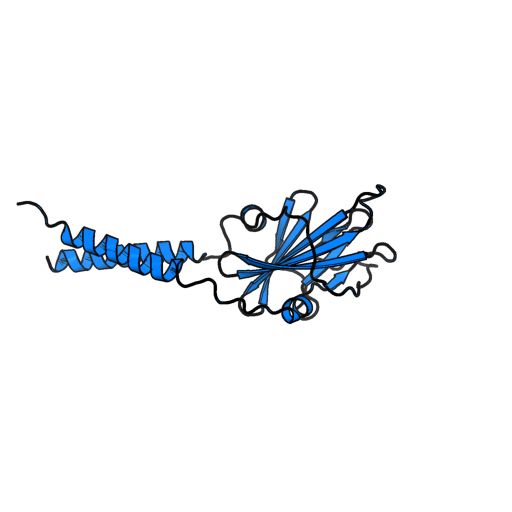2 ? 21.302 4.816 -7.197 1.00 95.31 82 VAL A N 1
ATOM 672 C CA . VAL A 1 82 ? 20.884 4.731 -5.797 1.00 95.31 82 VAL A CA 1
ATOM 673 C C . VAL A 1 82 ? 19.608 3.912 -5.737 1.00 95.31 82 VAL A C 1
ATOM 675 O O . VAL A 1 82 ? 18.694 4.163 -6.507 1.00 95.31 82 VAL A O 1
ATOM 678 N N . ASP A 1 83 ? 19.556 2.954 -4.817 1.00 95.56 83 ASP A N 1
ATOM 679 C CA . ASP A 1 83 ? 18.372 2.128 -4.591 1.00 95.56 83 ASP A CA 1
ATOM 680 C C . ASP A 1 83 ? 17.118 2.984 -4.374 1.00 95.56 83 ASP A C 1
ATOM 682 O O . ASP A 1 83 ? 17.077 3.808 -3.455 1.00 95.56 83 ASP A O 1
ATOM 686 N N . ASP A 1 84 ? 16.089 2.723 -5.174 1.00 96.00 84 ASP A N 1
ATOM 687 C CA . ASP A 1 84 ? 14.795 3.384 -5.099 1.00 96.00 84 ASP A CA 1
ATOM 688 C C . ASP A 1 84 ? 13.701 2.391 -4.716 1.00 96.00 84 ASP A C 1
ATOM 690 O O . ASP A 1 84 ? 13.637 1.262 -5.215 1.00 96.00 84 ASP A O 1
ATOM 694 N N . TRP A 1 85 ? 12.854 2.813 -3.785 1.00 96.31 85 TRP A N 1
ATOM 695 C CA . TRP A 1 85 ? 11.828 1.986 -3.172 1.00 96.31 85 TRP A CA 1
ATOM 696 C C . TRP A 1 85 ? 10.518 2.750 -3.104 1.00 96.31 85 TRP A C 1
ATOM 698 O O . TRP A 1 85 ? 10.364 3.687 -2.312 1.00 96.31 85 TRP A O 1
ATOM 708 N N . GLU A 1 86 ? 9.539 2.268 -3.862 1.00 97.00 86 GLU A N 1
ATOM 709 C CA . GLU A 1 86 ? 8.254 2.934 -4.000 1.00 97.00 86 GLU A CA 1
ATOM 710 C C . GLU A 1 86 ? 7.117 2.098 -3.399 1.00 97.00 86 GLU A C 1
ATOM 712 O O . GLU A 1 86 ? 6.832 0.985 -3.865 1.00 97.00 86 GLU A O 1
ATOM 717 N N . PRO A 1 87 ? 6.469 2.598 -2.329 1.00 96.69 87 PRO A N 1
ATOM 718 C CA . PRO A 1 87 ? 5.415 1.881 -1.637 1.00 96.69 87 PRO A CA 1
ATOM 719 C C . PRO A 1 87 ? 4.035 2.126 -2.255 1.00 96.69 87 PRO A C 1
ATOM 721 O O . PRO A 1 87 ? 3.637 3.250 -2.576 1.00 96.69 87 PRO A O 1
ATOM 724 N N . VAL A 1 88 ? 3.242 1.061 -2.284 1.00 97.88 88 VAL A N 1
ATOM 725 C CA . VAL A 1 88 ? 1.796 1.073 -2.503 1.00 97.88 88 VAL A CA 1
ATOM 726 C C . VAL A 1 88 ? 1.146 0.334 -1.340 1.00 97.88 88 VAL A C 1
ATOM 728 O O . VAL A 1 88 ? 1.356 -0.861 -1.161 1.00 97.88 88 VAL A O 1
ATOM 731 N N . ILE A 1 89 ? 0.344 1.031 -0.544 1.00 97.00 89 ILE A N 1
ATOM 732 C CA . ILE A 1 89 ? -0.282 0.478 0.659 1.00 97.00 89 ILE A CA 1
ATOM 733 C C . ILE A 1 89 ? -1.777 0.329 0.421 1.00 97.00 89 ILE A C 1
ATOM 735 O O . ILE A 1 89 ? -2.452 1.290 0.055 1.00 97.00 89 ILE A O 1
ATOM 739 N N . LEU A 1 90 ? -2.305 -0.863 0.666 1.00 96.12 90 LEU A N 1
ATOM 740 C CA . LEU A 1 90 ? -3.729 -1.157 0.581 1.00 96.12 90 LEU A CA 1
ATOM 741 C C . LEU A 1 90 ? -4.331 -1.220 1.982 1.00 96.12 90 LEU A C 1
ATOM 743 O O . LEU A 1 90 ? -3.800 -1.922 2.843 1.00 96.12 90 LEU A O 1
ATOM 747 N N . LEU A 1 91 ? -5.458 -0.537 2.188 1.00 92.94 91 LEU A N 1
ATOM 748 C CA . LEU A 1 91 ? -6.360 -0.816 3.305 1.00 92.94 91 LEU A CA 1
ATOM 749 C C . LEU A 1 91 ? -7.453 -1.756 2.828 1.00 92.94 91 LEU A C 1
ATOM 751 O O . LEU A 1 91 ? -8.188 -1.434 1.894 1.00 92.94 91 LEU A O 1
ATOM 755 N N . ILE A 1 92 ? -7.572 -2.899 3.489 1.00 91.50 92 ILE A N 1
ATOM 756 C CA . ILE A 1 92 ? -8.499 -3.961 3.126 1.00 91.50 92 ILE A CA 1
ATOM 757 C C . ILE A 1 92 ? -9.479 -4.186 4.268 1.00 91.50 92 ILE A C 1
ATOM 759 O O . ILE A 1 92 ? -9.115 -4.235 5.448 1.00 91.50 92 ILE A O 1
ATOM 763 N N . LYS A 1 93 ? -10.752 -4.322 3.905 1.00 86.56 93 LYS A N 1
ATOM 764 C CA . LYS A 1 93 ? -11.825 -4.700 4.819 1.00 86.56 93 LYS A CA 1
ATOM 765 C C . LYS A 1 93 ? -12.809 -5.593 4.089 1.00 86.56 93 LYS A C 1
ATOM 767 O O . LYS A 1 93 ? -13.204 -5.301 2.967 1.00 86.56 93 LYS A O 1
ATOM 772 N N . ASN A 1 94 ? -13.216 -6.692 4.723 1.00 84.62 94 ASN A N 1
ATOM 773 C CA . ASN A 1 94 ? -14.183 -7.635 4.148 1.00 84.62 94 ASN A CA 1
ATOM 774 C C . ASN A 1 94 ? -13.817 -8.076 2.711 1.00 84.62 94 ASN A C 1
ATOM 776 O O . ASN A 1 94 ? -14.677 -8.101 1.833 1.00 84.62 94 ASN A O 1
ATOM 780 N N . ASN A 1 95 ? -12.540 -8.400 2.471 1.00 85.50 95 ASN A N 1
ATOM 781 C CA . ASN A 1 95 ? -11.994 -8.794 1.163 1.00 85.50 95 ASN A CA 1
ATOM 782 C C . ASN A 1 95 ? -12.144 -7.734 0.049 1.00 85.50 95 ASN A C 1
ATOM 784 O O . ASN A 1 95 ? -12.136 -8.075 -1.132 1.00 85.50 95 ASN A O 1
ATOM 788 N N . THR A 1 96 ? -12.292 -6.459 0.410 1.00 88.06 96 THR A N 1
ATOM 789 C CA . THR A 1 96 ? -12.377 -5.331 -0.526 1.00 88.06 96 THR A CA 1
ATOM 790 C C . THR A 1 96 ? -11.291 -4.313 -0.197 1.00 88.06 96 THR A C 1
ATOM 792 O O . THR A 1 96 ? -11.017 -4.058 0.975 1.00 88.06 96 THR A O 1
ATOM 795 N N . VAL A 1 97 ? -10.658 -3.739 -1.225 1.00 92.69 97 VAL A N 1
ATOM 796 C CA . VAL A 1 97 ? -9.713 -2.628 -1.054 1.00 92.69 97 VAL A CA 1
ATOM 797 C C . VAL A 1 97 ? -10.519 -1.347 -0.842 1.00 92.69 97 VAL A C 1
ATOM 799 O O . VAL A 1 97 ? -11.215 -0.893 -1.745 1.00 92.69 97 VAL A O 1
ATOM 802 N N . GLU A 1 98 ? -10.431 -0.779 0.353 1.00 91.56 98 GLU A N 1
ATOM 803 C CA . GLU A 1 98 ? -11.163 0.424 0.772 1.00 91.56 98 GLU A CA 1
ATOM 804 C C . GLU A 1 98 ? -10.387 1.705 0.447 1.00 91.56 98 GLU A C 1
ATOM 806 O O . GLU A 1 98 ? -10.968 2.754 0.169 1.00 91.56 98 GLU A O 1
ATOM 811 N N . ALA A 1 99 ? -9.056 1.630 0.489 1.00 93.31 99 ALA A N 1
ATOM 812 C CA . ALA A 1 99 ? -8.181 2.743 0.159 1.00 93.31 99 ALA A CA 1
ATOM 813 C C . ALA A 1 99 ? -6.844 2.250 -0.390 1.00 93.31 99 ALA A C 1
ATOM 815 O O . ALA A 1 99 ? -6.349 1.188 -0.004 1.00 93.31 99 ALA A O 1
ATOM 816 N N . VAL A 1 100 ? -6.237 3.076 -1.237 1.00 95.19 100 VAL A N 1
ATOM 817 C CA . VAL A 1 100 ? -4.868 2.904 -1.718 1.00 95.19 100 VAL A CA 1
ATOM 818 C C . VAL A 1 100 ? -4.078 4.143 -1.345 1.00 95.19 100 VAL A C 1
ATOM 820 O O . VAL A 1 100 ? -4.475 5.259 -1.686 1.00 95.19 100 VAL A O 1
ATOM 823 N N . ALA A 1 101 ? -2.964 3.956 -0.650 1.00 95.44 101 ALA A N 1
ATOM 824 C CA . ALA A 1 101 ? -1.994 5.007 -0.416 1.00 95.44 101 ALA A CA 1
ATOM 825 C C . ALA A 1 101 ? -0.756 4.779 -1.274 1.00 95.44 101 ALA A C 1
ATOM 827 O O . ALA A 1 101 ? -0.215 3.678 -1.329 1.00 95.44 101 ALA A O 1
ATOM 828 N N . VAL A 1 102 ? -0.301 5.845 -1.912 1.00 94.50 102 VAL A N 1
ATOM 829 C CA . VAL A 1 102 ? 0.962 5.889 -2.644 1.00 94.50 102 VAL A CA 1
ATOM 830 C C . VAL A 1 102 ? 1.805 7.030 -2.107 1.00 94.50 102 VAL A C 1
ATOM 832 O O . VAL A 1 102 ? 1.276 7.983 -1.519 1.00 94.50 102 VAL A O 1
ATOM 835 N N . ARG A 1 103 ? 3.117 6.946 -2.291 1.00 90.38 103 ARG A N 1
ATOM 836 C CA . ARG A 1 103 ? 4.039 7.987 -1.855 1.00 90.38 103 ARG A CA 1
ATOM 837 C C . ARG A 1 103 ? 4.532 8.784 -3.052 1.00 90.38 103 ARG A C 1
ATOM 839 O O . ARG A 1 103 ? 4.981 8.217 -4.025 1.00 90.38 103 ARG A O 1
ATOM 846 N N . ILE A 1 104 ? 4.439 10.106 -2.976 1.00 85.38 104 ILE A N 1
ATOM 847 C CA . ILE A 1 104 ? 5.027 11.008 -3.968 1.00 85.38 104 ILE A CA 1
ATOM 848 C C . ILE A 1 104 ? 6.097 11.816 -3.245 1.00 85.38 104 ILE A C 1
ATOM 850 O O . ILE A 1 104 ? 5.779 12.702 -2.436 1.00 85.38 104 ILE A O 1
ATOM 854 N N . HIS A 1 105 ? 7.359 11.476 -3.500 1.00 82.81 105 HIS A N 1
ATOM 855 C CA . HIS A 1 105 ? 8.512 11.946 -2.730 1.00 82.81 105 HIS A CA 1
ATOM 856 C C . HIS A 1 105 ? 8.350 11.631 -1.229 1.00 82.81 105 HIS A C 1
ATOM 858 O O . HIS A 1 105 ? 8.358 10.477 -0.825 1.00 82.81 105 HIS A O 1
ATOM 864 N N . TYR A 1 106 ? 8.138 12.644 -0.384 1.00 80.88 106 TYR A N 1
ATOM 865 C CA . TYR A 1 106 ? 7.961 12.484 1.067 1.00 80.88 106 TYR A CA 1
ATOM 866 C C . TYR A 1 106 ? 6.507 12.646 1.526 1.00 80.88 106 TYR A C 1
ATOM 868 O O . TYR A 1 106 ? 6.243 12.789 2.718 1.00 80.88 106 TYR A O 1
ATOM 876 N N . ASN A 1 107 ? 5.553 12.669 0.590 1.00 80.31 107 ASN A N 1
ATOM 877 C CA . ASN A 1 107 ? 4.147 12.921 0.886 1.00 80.31 107 ASN A CA 1
ATOM 878 C C . ASN A 1 107 ? 3.277 11.723 0.520 1.00 80.31 107 ASN A C 1
ATOM 880 O O . ASN A 1 107 ? 3.286 11.255 -0.618 1.00 80.31 107 ASN A O 1
ATOM 884 N N . TRP A 1 108 ? 2.452 11.290 1.467 1.00 85.12 108 TRP A N 1
ATOM 885 C CA . TRP A 1 108 ? 1.452 10.259 1.232 1.00 85.12 108 TRP A CA 1
ATOM 886 C C . TRP A 1 108 ? 0.226 10.836 0.523 1.00 85.12 108 TRP A C 1
ATOM 888 O O . TRP A 1 108 ? -0.301 11.893 0.885 1.00 85.12 108 TRP A O 1
ATOM 898 N N . ARG A 1 109 ? -0.240 10.126 -0.502 1.00 85.94 109 ARG A N 1
ATOM 899 C CA . ARG A 1 109 ? -1.495 10.384 -1.205 1.00 85.94 109 ARG A CA 1
ATOM 900 C C . ARG A 1 109 ? -2.395 9.180 -1.021 1.00 85.94 109 ARG A C 1
ATOM 902 O O . ARG A 1 109 ? -2.114 8.112 -1.550 1.00 85.94 109 ARG A O 1
ATOM 909 N N . VAL A 1 110 ? -3.471 9.370 -0.268 1.00 87.62 110 VAL A N 1
ATOM 910 C CA . VAL A 1 110 ? -4.497 8.349 -0.062 1.00 87.62 110 VAL A CA 1
ATOM 911 C C . VAL A 1 110 ? -5.648 8.622 -1.011 1.00 87.62 110 VAL A C 1
ATOM 913 O O . VAL A 1 110 ? -6.164 9.740 -1.050 1.00 87.62 110 VAL A O 1
ATOM 916 N N . SER A 1 111 ? -6.072 7.597 -1.741 1.00 86.56 111 SER A N 1
ATOM 917 C CA . SER A 1 111 ? -7.313 7.627 -2.498 1.00 86.56 111 SER A CA 1
ATOM 918 C C . SER A 1 111 ? -8.272 6.546 -2.025 1.00 86.56 111 SER A C 1
ATOM 920 O O . SER A 1 111 ? -7.892 5.392 -1.845 1.00 86.56 111 SER A O 1
ATOM 922 N N . TYR A 1 112 ? -9.536 6.932 -1.887 1.00 87.69 112 TYR A N 1
ATOM 923 C CA . TYR A 1 112 ? -10.672 6.043 -1.625 1.00 87.69 112 TYR A CA 1
ATOM 924 C C . TYR A 1 112 ? -11.456 5.727 -2.911 1.00 87.69 112 TYR A C 1
ATOM 926 O O . TYR A 1 112 ? -12.470 5.040 -2.887 1.00 87.69 112 TYR A O 1
ATOM 934 N N . SER A 1 113 ? -11.006 6.269 -4.047 1.00 87.38 113 SER A N 1
ATOM 935 C CA . SER A 1 113 ? -11.550 5.992 -5.372 1.00 87.38 113 SER A CA 1
ATOM 936 C C . SER A 1 113 ? -10.403 5.918 -6.371 1.00 87.38 113 SER A C 1
ATOM 938 O O . SER A 1 113 ? -9.648 6.872 -6.556 1.00 87.38 113 SER A O 1
ATOM 940 N N . PHE A 1 114 ? -10.219 4.755 -6.975 1.00 93.56 114 PHE A N 1
ATOM 941 C CA . PHE A 1 114 ? -9.059 4.461 -7.804 1.00 93.56 114 PHE A CA 1
ATOM 942 C C . PHE A 1 114 ? -9.457 3.501 -8.926 1.00 93.56 114 PHE A C 1
ATOM 944 O O . PHE A 1 114 ? -10.431 2.755 -8.787 1.00 93.56 114 PHE A O 1
ATOM 951 N N . PRO A 1 115 ? -8.740 3.529 -10.058 1.00 95.44 115 PRO A N 1
ATOM 952 C CA . PRO A 1 115 ? -9.011 2.626 -11.160 1.00 95.44 115 PRO A CA 1
ATOM 953 C C . PRO A 1 115 ? -8.655 1.184 -10.789 1.00 95.44 115 PRO A C 1
ATOM 955 O O . PRO A 1 115 ? -7.697 0.923 -10.059 1.00 95.44 115 PRO A O 1
ATOM 958 N N . LEU A 1 116 ? -9.436 0.249 -11.326 1.00 95.69 116 LEU A N 1
ATOM 959 C CA . LEU A 1 116 ? -9.313 -1.183 -11.079 1.00 95.69 116 LEU A CA 1
ATOM 960 C C . LEU A 1 116 ? -9.131 -1.946 -12.391 1.00 95.69 116 LEU A C 1
ATOM 962 O O . LEU A 1 116 ? -9.732 -1.608 -13.410 1.00 95.69 116 LEU A O 1
ATOM 966 N N . GLU A 1 117 ? -8.374 -3.034 -12.331 1.00 94.19 117 GLU A N 1
ATOM 967 C CA . GLU A 1 117 ? -8.384 -4.097 -13.332 1.00 94.19 117 GLU A CA 1
ATOM 968 C C . GLU A 1 117 ? -8.856 -5.386 -12.649 1.00 94.19 117 GLU A C 1
ATOM 970 O O . GLU A 1 117 ? -8.117 -6.030 -11.901 1.00 94.19 117 GLU A O 1
ATOM 975 N N . GLY A 1 118 ? -10.132 -5.731 -12.841 1.00 90.62 118 GLY A N 1
ATOM 976 C CA . GLY A 1 118 ? -10.798 -6.722 -11.998 1.00 90.62 118 GLY A CA 1
ATOM 977 C C . GLY A 1 118 ? -10.963 -6.187 -10.573 1.00 90.62 118 GLY A C 1
ATOM 978 O O . GLY A 1 118 ? -11.599 -5.157 -10.375 1.00 90.62 118 GLY A O 1
ATOM 979 N N . VAL A 1 119 ? -10.379 -6.875 -9.589 1.00 87.81 119 VAL A N 1
ATOM 980 C CA . VAL A 1 119 ? -10.382 -6.461 -8.168 1.00 87.81 119 VAL A CA 1
ATOM 981 C C . VAL A 1 119 ? -9.092 -5.750 -7.743 1.00 87.81 119 VAL A C 1
ATOM 983 O O . VAL A 1 119 ? -8.952 -5.356 -6.588 1.00 87.81 119 VAL A O 1
ATOM 986 N N . LYS A 1 120 ? -8.130 -5.611 -8.663 1.00 94.06 120 LYS A N 1
ATOM 987 C CA . LYS A 1 120 ? -6.782 -5.118 -8.373 1.00 94.06 120 LYS A CA 1
ATOM 988 C C . LYS A 1 120 ? -6.681 -3.625 -8.676 1.00 94.06 120 LYS A C 1
ATOM 990 O O . LYS A 1 120 ? -7.004 -3.239 -9.803 1.00 94.06 120 LYS A O 1
ATOM 995 N N . PRO A 1 121 ? -6.205 -2.791 -7.736 1.00 97.19 121 PRO A N 1
ATOM 996 C CA . PRO A 1 121 ? -5.872 -1.401 -8.022 1.00 97.19 121 PRO A CA 1
ATOM 997 C C . PRO A 1 121 ? -4.882 -1.292 -9.173 1.00 97.19 121 PRO A C 1
ATOM 999 O O . PRO A 1 121 ? -3.939 -2.076 -9.251 1.00 97.19 121 PRO A O 1
ATOM 1002 N N . ILE A 1 122 ? -5.081 -0.320 -10.056 1.00 98.06 122 ILE A N 1
ATOM 1003 C CA . ILE A 1 122 ? -4.104 0.013 -11.091 1.00 98.06 122 ILE A CA 1
ATOM 1004 C C . ILE A 1 122 ? -3.123 1.037 -10.529 1.00 98.06 122 ILE A C 1
ATOM 1006 O O . ILE A 1 122 ? -3.536 2.074 -10.004 1.00 98.06 122 ILE A O 1
ATOM 1010 N N . VAL A 1 123 ? -1.830 0.759 -10.693 1.00 98.25 123 VAL A N 1
ATOM 1011 C CA . VAL A 1 123 ? -0.749 1.691 -10.362 1.00 98.25 123 VAL A CA 1
ATOM 1012 C C . VAL A 1 123 ? 0.230 1.737 -11.525 1.00 98.25 123 VAL A C 1
ATOM 1014 O O . VAL A 1 123 ? 0.723 0.695 -11.949 1.00 98.25 123 VAL A O 1
ATOM 1017 N N . SER A 1 124 ? 0.512 2.935 -12.030 1.00 98.38 124 SER A N 1
ATOM 1018 C CA . SER A 1 124 ? 1.631 3.175 -12.944 1.00 98.38 124 SER A CA 1
ATOM 1019 C C . SER A 1 124 ? 2.767 3.871 -12.204 1.00 98.38 124 SER A C 1
ATOM 1021 O O . SER A 1 124 ? 2.498 4.675 -11.318 1.00 98.38 124 SER A O 1
ATOM 1023 N N . PHE A 1 125 ? 4.013 3.622 -12.586 1.00 98.19 125 PHE A N 1
ATOM 1024 C CA . PHE A 1 125 ? 5.185 4.305 -12.022 1.00 98.19 125 PHE A CA 1
ATOM 1025 C C . PHE A 1 125 ? 5.760 5.262 -13.064 1.00 98.19 125 PHE A C 1
ATOM 1027 O O . PHE A 1 125 ? 5.953 4.860 -14.203 1.00 98.19 125 PHE A O 1
ATOM 1034 N N . SER A 1 126 ? 5.984 6.539 -12.742 1.00 95.81 126 SER A N 1
ATOM 1035 C CA . SER A 1 126 ? 6.556 7.487 -13.712 1.00 95.81 126 SER A CA 1
ATOM 1036 C C . SER A 1 126 ? 7.947 7.042 -14.156 1.00 95.81 126 SER A C 1
ATOM 1038 O O . SER A 1 126 ? 8.696 6.526 -13.337 1.00 95.81 126 SER A O 1
ATOM 1040 N N . GLN A 1 127 ? 8.331 7.313 -15.403 1.00 95.31 127 GLN A N 1
ATOM 1041 C CA . GLN A 1 127 ? 9.638 6.878 -15.892 1.00 95.31 127 GLN A CA 1
ATOM 1042 C C . GLN A 1 127 ? 10.799 7.519 -15.101 1.00 95.31 127 GLN A C 1
ATOM 1044 O O . GLN A 1 127 ? 10.730 8.711 -14.778 1.00 95.31 127 GLN A O 1
ATOM 1049 N N . LEU A 1 128 ? 11.867 6.757 -14.850 1.00 92.50 128 LEU A N 1
ATOM 1050 C CA . LEU A 1 128 ? 13.121 7.123 -14.168 1.00 92.50 128 LEU A CA 1
ATOM 1051 C C . LEU A 1 128 ? 13.009 7.423 -12.669 1.00 92.50 128 LEU A C 1
ATOM 1053 O O . LEU A 1 128 ? 13.832 6.960 -11.897 1.00 92.50 128 LEU A O 1
ATOM 1057 N N . TYR A 1 129 ? 12.048 8.246 -12.257 1.00 93.06 129 TYR A N 1
ATOM 1058 C CA . TYR A 1 129 ? 11.862 8.655 -10.854 1.00 93.06 129 TYR A CA 1
ATOM 1059 C C . TYR A 1 129 ? 10.799 7.830 -10.125 1.00 93.06 129 TYR A C 1
ATOM 1061 O O . TYR A 1 129 ? 10.397 8.189 -9.025 1.00 93.06 129 TYR A O 1
ATOM 1069 N N . HIS A 1 130 ? 10.233 6.840 -10.822 1.00 96.06 130 HIS A N 1
ATOM 1070 C CA . HIS A 1 130 ? 9.307 5.823 -10.324 1.00 96.06 130 HIS A CA 1
ATOM 1071 C C . HIS A 1 130 ? 8.163 6.334 -9.441 1.00 96.06 130 HIS A C 1
ATOM 1073 O O . HIS A 1 130 ? 7.575 5.586 -8.680 1.00 96.06 130 HIS A O 1
ATOM 1079 N N . THR A 1 131 ? 7.740 7.588 -9.575 1.00 95.31 131 THR A N 1
ATOM 1080 C CA . THR A 1 131 ? 6.656 8.116 -8.753 1.00 95.31 131 THR A CA 1
ATOM 1081 C C . THR A 1 131 ? 5.369 7.327 -9.030 1.00 95.31 131 THR A C 1
ATOM 1083 O O . THR A 1 131 ? 4.912 7.303 -10.180 1.00 95.31 131 THR A O 1
ATOM 1086 N N . PRO A 1 132 ? 4.750 6.697 -8.017 1.00 97.25 132 PRO A N 1
ATOM 1087 C CA . PRO A 1 132 ? 3.530 5.924 -8.192 1.00 97.25 132 PRO A CA 1
ATOM 1088 C C . PRO A 1 132 ? 2.319 6.820 -8.471 1.00 97.25 132 PRO A C 1
ATOM 1090 O O . PRO A 1 132 ? 2.072 7.836 -7.815 1.00 97.25 132 PRO A O 1
ATOM 1093 N N . LEU A 1 133 ? 1.503 6.394 -9.430 1.00 95.88 133 LEU A N 1
ATOM 1094 C CA . LEU A 1 133 ? 0.319 7.087 -9.919 1.00 95.88 133 LEU A CA 1
ATOM 1095 C C . LEU A 1 133 ? -0.859 6.113 -9.968 1.00 95.88 133 LEU A C 1
ATOM 1097 O O . LEU A 1 133 ? -0.790 5.062 -10.601 1.00 95.88 133 LEU A O 1
ATOM 1101 N N . LEU A 1 134 ? -1.983 6.488 -9.355 1.00 95.31 134 LEU A N 1
ATOM 1102 C CA . LEU A 1 134 ? -3.228 5.704 -9.360 1.00 95.31 134 LEU A CA 1
ATOM 1103 C C . LEU A 1 134 ? -4.014 5.895 -10.663 1.00 95.31 134 LEU A C 1
ATOM 1105 O O . LEU A 1 134 ? -5.165 6.327 -10.669 1.00 95.31 134 LEU A O 1
ATOM 1109 N N . THR A 1 135 ? -3.358 5.633 -11.786 1.00 95.44 135 THR A N 1
ATOM 1110 C CA . THR A 1 135 ? -3.924 5.697 -13.133 1.00 95.44 135 THR A CA 1
ATOM 1111 C C . THR A 1 135 ? -3.171 4.749 -14.052 1.00 95.44 135 THR A C 1
ATOM 1113 O O . THR A 1 135 ? -2.047 4.354 -13.745 1.00 95.44 135 THR A O 1
ATOM 1116 N N . LYS A 1 136 ? -3.773 4.392 -15.187 1.00 95.31 136 LYS A N 1
ATOM 1117 C CA . LYS A 1 136 ? -3.077 3.703 -16.275 1.00 95.31 136 LYS A CA 1
ATOM 1118 C C . LYS A 1 136 ? -2.506 4.747 -17.227 1.00 95.31 136 LYS A C 1
ATOM 1120 O O . LYS A 1 136 ? -3.276 5.503 -17.818 1.00 95.31 136 LYS A O 1
ATOM 1125 N N . LEU A 1 137 ? -1.187 4.794 -17.371 1.00 94.12 137 LEU A N 1
ATOM 1126 C CA . LEU A 1 137 ? -0.541 5.680 -18.338 1.00 94.12 137 LEU A CA 1
ATOM 1127 C C . LEU A 1 137 ? -0.561 5.076 -19.750 1.00 94.12 137 LEU A C 1
ATOM 1129 O O . LEU A 1 137 ? -0.473 3.862 -19.933 1.00 94.12 137 LEU A O 1
ATOM 1133 N N . GLU A 1 138 ? -0.705 5.932 -20.759 1.00 95.06 138 GLU A N 1
ATOM 1134 C CA . GLU A 1 138 ? -0.649 5.525 -22.165 1.00 95.06 138 GLU A CA 1
ATOM 1135 C C . GLU A 1 138 ? 0.787 5.156 -22.560 1.00 95.06 138 GLU A C 1
ATOM 1137 O O . GLU A 1 138 ? 1.734 5.827 -22.160 1.00 95.06 138 GLU A O 1
ATOM 1142 N N . GLY A 1 139 ? 0.953 4.077 -23.329 1.00 94.69 139 GLY A N 1
ATOM 1143 C CA . GLY A 1 139 ? 2.270 3.565 -23.731 1.00 94.69 139 GLY A CA 1
ATOM 1144 C C . GLY A 1 139 ? 3.003 2.755 -22.655 1.00 94.69 139 GLY A C 1
ATOM 1145 O O . GLY A 1 139 ? 4.081 2.240 -22.927 1.00 94.69 139 GLY A O 1
ATOM 1146 N N . TYR A 1 140 ? 2.421 2.610 -21.462 1.00 97.75 140 TYR A N 1
ATOM 1147 C CA . TYR A 1 140 ? 2.971 1.796 -20.382 1.00 97.75 140 TYR A CA 1
ATOM 1148 C C . TYR A 1 140 ? 2.516 0.340 -20.489 1.00 97.75 140 TYR A C 1
ATOM 1150 O O . TYR A 1 140 ? 1.360 0.048 -20.820 1.00 97.75 140 TYR A O 1
ATOM 1158 N N . GLU A 1 141 ? 3.415 -0.579 -20.148 1.00 97.56 141 GLU A N 1
ATOM 1159 C CA . GLU A 1 141 ? 3.189 -2.019 -20.222 1.00 97.56 141 GLU A CA 1
ATOM 1160 C C . GLU A 1 141 ? 2.952 -2.614 -18.839 1.00 97.56 141 GLU A C 1
ATOM 1162 O O . GLU A 1 141 ? 3.423 -2.105 -17.820 1.00 97.56 141 GLU A O 1
ATOM 1167 N N . ARG A 1 142 ? 2.175 -3.700 -18.793 1.00 97.31 142 ARG A N 1
ATOM 1168 C CA . ARG A 1 142 ? 1.901 -4.396 -17.538 1.00 97.31 142 ARG A CA 1
ATOM 1169 C C . ARG A 1 142 ? 3.147 -5.149 -17.091 1.00 97.31 142 ARG A C 1
ATOM 1171 O O . ARG A 1 142 ? 3.627 -6.021 -17.811 1.00 97.31 142 ARG A O 1
ATOM 1178 N N . VAL A 1 143 ? 3.575 -4.909 -15.859 1.00 96.81 143 VAL A N 1
ATOM 1179 C CA . VAL A 1 143 ? 4.694 -5.628 -15.249 1.00 96.81 143 VAL A CA 1
ATOM 1180 C C . VAL A 1 143 ? 4.179 -6.891 -14.566 1.00 96.81 143 VAL A C 1
ATOM 1182 O O . VAL A 1 143 ? 3.310 -6.839 -13.691 1.00 96.81 143 VAL A O 1
ATOM 1185 N N . LEU A 1 144 ? 4.719 -8.045 -14.957 1.00 95.19 144 LEU A N 1
ATOM 1186 C CA . LEU A 1 144 ? 4.436 -9.329 -14.317 1.00 95.19 144 LEU A CA 1
ATOM 1187 C C . LEU A 1 144 ? 5.527 -9.647 -13.297 1.00 95.19 144 LEU A C 1
ATOM 1189 O O . LEU A 1 144 ? 6.495 -10.341 -13.597 1.00 95.19 144 LEU A O 1
ATOM 1193 N N . ILE A 1 145 ? 5.348 -9.141 -12.080 1.00 94.19 145 ILE A N 1
ATOM 1194 C CA . ILE A 1 145 ? 6.226 -9.428 -10.949 1.00 94.19 145 ILE A CA 1
ATOM 1195 C C . ILE A 1 145 ? 5.411 -9.952 -9.771 1.00 94.19 145 ILE A C 1
ATOM 1197 O O . ILE A 1 145 ? 4.362 -9.406 -9.429 1.00 94.19 145 ILE A O 1
ATOM 1201 N N . TYR A 1 146 ? 5.879 -11.041 -9.165 1.00 93.06 146 TYR A N 1
ATOM 1202 C CA . TYR A 1 146 ? 5.196 -11.653 -8.033 1.00 93.06 146 TYR A CA 1
ATOM 1203 C C . TYR A 1 146 ? 5.774 -11.133 -6.715 1.00 93.06 146 TYR A C 1
ATOM 1205 O O . TYR A 1 146 ? 6.997 -11.079 -6.564 1.00 93.06 146 TYR A O 1
ATOM 1213 N N . PRO A 1 147 ? 4.915 -10.757 -5.755 1.00 93.31 147 PRO A N 1
ATOM 1214 C CA . PRO A 1 147 ? 5.362 -10.300 -4.454 1.00 93.31 147 PRO A CA 1
ATOM 1215 C C . PRO A 1 147 ? 6.069 -11.426 -3.700 1.00 93.31 147 PRO A C 1
ATOM 1217 O O . PRO A 1 147 ? 5.598 -12.561 -3.639 1.00 93.31 147 PRO A O 1
ATOM 1220 N N . THR A 1 148 ? 7.198 -11.088 -3.091 1.00 91.94 148 THR A N 1
ATOM 1221 C CA . THR A 1 148 ? 7.969 -11.981 -2.221 1.00 91.94 148 THR A CA 1
ATOM 1222 C C . THR A 1 148 ? 7.940 -11.474 -0.783 1.00 91.94 148 THR A C 1
ATOM 1224 O O . THR A 1 148 ? 7.752 -10.283 -0.535 1.00 91.94 148 THR A O 1
ATOM 1227 N N . SER A 1 149 ? 8.143 -12.363 0.187 1.00 81.19 149 SER A N 1
ATOM 1228 C CA . SER A 1 149 ? 8.438 -11.953 1.561 1.00 81.19 149 SER A CA 1
ATOM 1229 C C . SER A 1 149 ? 9.895 -11.499 1.667 1.00 81.19 149 SER A C 1
ATOM 1231 O O . SER A 1 149 ? 10.790 -12.179 1.160 1.00 81.19 149 SER A O 1
ATOM 1233 N N . GLY A 1 150 ? 10.164 -10.398 2.361 1.00 76.25 150 GLY A N 1
ATOM 1234 C CA . GLY A 1 150 ? 11.527 -9.912 2.555 1.00 76.25 150 GLY A CA 1
ATOM 1235 C C . GLY A 1 150 ? 11.594 -8.629 3.381 1.00 76.25 150 GLY A C 1
ATOM 1236 O O . GLY A 1 150 ? 10.552 -8.109 3.780 1.00 76.25 150 GLY A O 1
ATOM 1237 N N . PRO A 1 151 ? 12.810 -8.122 3.648 1.00 81.12 151 PRO A N 1
ATOM 1238 C CA . PRO A 1 151 ? 12.977 -6.823 4.282 1.00 81.12 151 PRO A CA 1
ATOM 1239 C C . PRO A 1 151 ? 12.445 -5.720 3.361 1.00 81.12 151 PRO A C 1
ATOM 1241 O O . PRO A 1 151 ? 12.647 -5.767 2.145 1.00 81.12 151 PRO A O 1
ATOM 1244 N N . ILE A 1 152 ? 11.776 -4.747 3.970 1.00 86.00 152 ILE A N 1
ATOM 1245 C CA . ILE A 1 152 ? 11.273 -3.518 3.348 1.00 86.00 152 ILE A CA 1
ATOM 1246 C C . ILE A 1 152 ? 11.851 -2.316 4.109 1.00 86.00 152 ILE A C 1
ATOM 1248 O O . ILE A 1 152 ? 12.285 -2.495 5.253 1.00 86.00 152 ILE A O 1
ATOM 1252 N N . PRO A 1 153 ? 11.840 -1.101 3.539 1.00 89.38 153 PRO A N 1
ATOM 1253 C CA . PRO A 1 153 ? 12.102 0.109 4.311 1.00 89.38 153 PRO A CA 1
ATOM 1254 C C . PRO A 1 153 ? 11.159 0.224 5.524 1.00 89.38 153 PRO A C 1
ATOM 1256 O O . PRO A 1 153 ? 9.954 0.001 5.423 1.00 89.38 153 PRO A O 1
ATOM 1259 N N . GLU A 1 154 ? 11.705 0.560 6.694 1.00 85.75 154 GLU A N 1
ATOM 1260 C CA . GLU A 1 154 ? 10.937 0.741 7.938 1.00 85.75 154 GLU A CA 1
ATOM 1261 C C . GLU A 1 154 ? 10.541 2.212 8.155 1.00 85.75 154 GLU A C 1
ATOM 1263 O O . GLU A 1 154 ? 10.810 2.799 9.201 1.00 85.75 154 GLU A O 1
ATOM 1268 N N . ASP A 1 155 ? 9.925 2.842 7.156 1.00 84.00 155 ASP A N 1
ATOM 1269 C CA . ASP A 1 155 ? 9.614 4.283 7.167 1.00 84.00 155 ASP A CA 1
ATOM 1270 C C . ASP A 1 155 ? 8.108 4.604 7.123 1.00 84.00 155 ASP A C 1
ATOM 1272 O O . ASP A 1 155 ? 7.701 5.771 7.150 1.00 84.00 155 ASP A O 1
ATOM 1276 N N . VAL A 1 156 ? 7.255 3.579 7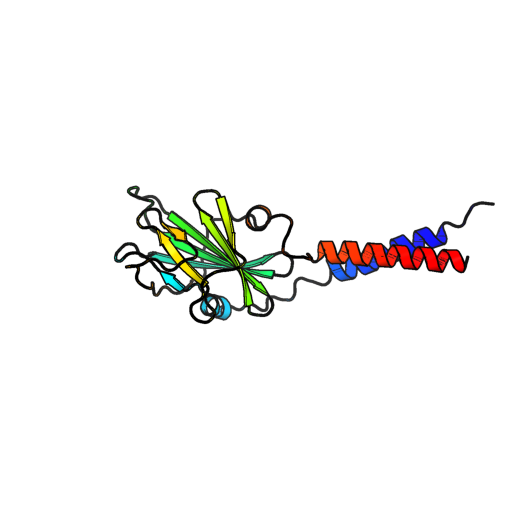.101 1.00 86.62 156 VAL A N 1
ATOM 1277 C CA . VAL A 1 156 ? 5.804 3.752 7.052 1.00 86.62 156 VAL A CA 1
ATOM 1278 C C . VAL A 1 156 ? 5.243 3.943 8.454 1.00 86.62 156 VAL A C 1
ATOM 1280 O O . VAL A 1 156 ? 5.183 3.027 9.273 1.00 86.62 156 VAL A O 1
ATOM 1283 N N . ASN A 1 157 ? 4.736 5.148 8.705 1.00 87.38 157 ASN A N 1
ATOM 1284 C CA . ASN A 1 157 ? 3.895 5.442 9.854 1.00 87.38 157 ASN A CA 1
ATOM 1285 C C . ASN A 1 157 ? 2.443 5.605 9.393 1.00 87.38 157 ASN A C 1
ATOM 1287 O O . ASN A 1 157 ? 2.082 6.639 8.831 1.00 87.38 157 ASN A O 1
ATOM 1291 N N . TYR A 1 158 ? 1.589 4.611 9.654 1.00 85.06 158 TYR A N 1
ATOM 1292 C CA . TYR A 1 158 ? 0.190 4.632 9.202 1.00 85.06 158 TYR A CA 1
ATOM 1293 C C . TYR A 1 158 ? -0.613 5.831 9.718 1.00 85.06 158 TYR A C 1
ATOM 1295 O O . TYR A 1 158 ? -1.533 6.278 9.036 1.00 85.06 158 TYR A O 1
ATOM 1303 N N . TRP A 1 159 ? -0.241 6.410 10.865 1.00 78.62 159 TRP A N 1
ATOM 1304 C CA . TRP A 1 159 ? -0.860 7.647 11.348 1.00 78.62 159 TRP A CA 1
ATOM 1305 C C . TRP A 1 159 ? -0.556 8.845 10.447 1.00 78.62 159 TRP A C 1
ATOM 1307 O O . TRP A 1 159 ? -1.386 9.742 10.333 1.00 78.62 159 TRP A O 1
ATOM 1317 N N . TRP A 1 160 ? 0.611 8.873 9.802 1.00 80.75 160 TRP A N 1
ATOM 1318 C CA . TRP A 1 160 ? 0.966 9.899 8.818 1.00 80.75 160 TRP A CA 1
ATOM 1319 C C . TRP A 1 160 ? 0.374 9.607 7.442 1.00 80.75 160 TRP A C 1
ATOM 1321 O O . TRP A 1 160 ? 0.043 10.544 6.723 1.00 80.75 160 TRP A O 1
ATOM 1331 N N . VAL A 1 161 ? 0.216 8.327 7.088 1.00 83.69 161 VAL A N 1
ATOM 1332 C CA . VAL A 1 161 ? -0.371 7.919 5.803 1.00 83.69 161 VAL A CA 1
ATOM 1333 C C . VAL A 1 161 ? -1.867 8.213 5.771 1.00 83.69 161 VAL A C 1
ATOM 1335 O O . VAL A 1 161 ? -2.341 8.950 4.913 1.00 83.69 161 VAL A O 1
ATOM 1338 N N . PHE A 1 162 ? -2.614 7.659 6.723 1.00 78.00 162 PHE A N 1
ATOM 1339 C CA . PHE A 1 162 ? -4.078 7.659 6.714 1.00 78.00 162 PHE A CA 1
ATOM 1340 C C . PHE A 1 162 ? -4.692 8.679 7.684 1.00 78.00 162 PHE A C 1
ATOM 1342 O O . PHE A 1 162 ? -5.910 8.852 7.716 1.00 78.00 162 PHE A O 1
ATOM 1349 N N . GLY A 1 163 ? -3.861 9.384 8.460 1.00 66.88 163 GLY A N 1
ATOM 1350 C CA . GLY A 1 163 ? -4.301 10.375 9.437 1.00 66.88 163 GLY A CA 1
ATOM 1351 C C . GLY A 1 163 ? -4.939 9.771 10.694 1.00 66.88 163 GLY A C 1
ATOM 1352 O O . GLY A 1 163 ? -4.999 8.559 10.895 1.00 66.88 163 GLY A O 1
ATOM 1353 N N . LEU A 1 164 ? -5.456 10.652 11.558 1.00 55.69 164 LEU A N 1
ATOM 1354 C CA . LEU A 1 164 ? -6.279 10.285 12.725 1.00 55.69 164 LEU A CA 1
ATOM 1355 C C . LEU A 1 164 ? -7.733 9.948 12.343 1.00 55.69 164 LEU A C 1
ATOM 1357 O O . LEU A 1 164 ? -8.492 9.438 13.166 1.00 55.69 164 LEU A O 1
ATOM 1361 N N . SER A 1 165 ? -8.130 10.257 11.108 1.00 44.28 165 SER A N 1
ATOM 1362 C CA . SER A 1 165 ? -9.492 10.139 10.597 1.00 44.28 165 SER A CA 1
ATOM 1363 C C . SER A 1 165 ? -9.538 9.173 9.414 1.00 44.28 165 SER A C 1
ATOM 1365 O O . SER A 1 165 ? -9.324 9.579 8.275 1.00 44.28 165 SER A O 1
ATOM 1367 N N . LEU A 1 166 ? -9.867 7.907 9.668 1.00 47.25 166 LEU A N 1
ATOM 1368 C CA . LEU A 1 166 ? -10.441 7.066 8.617 1.00 47.25 166 LEU A CA 1
ATOM 1369 C C . LEU A 1 166 ? -11.932 7.390 8.423 1.00 47.25 166 LEU A C 1
ATOM 1371 O O . LEU A 1 166 ? -12.546 7.942 9.344 1.00 47.25 166 LEU A O 1
ATOM 1375 N N . PRO A 1 167 ? -12.532 7.032 7.267 1.00 46.72 167 PRO A N 1
ATOM 1376 C CA . PRO A 1 167 ? -13.942 7.245 6.985 1.00 46.72 167 PRO A CA 1
ATOM 1377 C C . PRO A 1 167 ? -14.822 6.571 8.045 1.00 46.72 167 PRO A C 1
ATOM 1379 O O . PRO A 1 167 ? -15.063 5.368 8.088 1.00 46.72 167 PRO A O 1
ATOM 1382 N N . VAL A 1 168 ? -15.300 7.457 8.900 1.00 47.50 168 VAL A N 1
ATOM 1383 C CA . VAL A 1 168 ? -16.486 7.448 9.740 1.00 47.50 168 VAL A CA 1
ATOM 1384 C C . VAL A 1 168 ? -16.434 6.756 11.101 1.00 47.50 168 VAL A C 1
ATOM 1386 O O . VAL A 1 168 ? -16.857 7.450 12.008 1.00 47.50 168 VAL A O 1
ATOM 1389 N N . TYR A 1 169 ? -15.852 5.578 11.379 1.00 49.72 169 TYR A N 1
ATOM 1390 C CA . TYR A 1 169 ? -15.616 5.206 12.802 1.00 49.72 169 TYR A CA 1
ATOM 1391 C C . TYR A 1 169 ? -14.450 4.229 13.029 1.00 49.72 169 TYR A C 1
ATOM 1393 O O . TYR A 1 169 ? -14.507 3.066 12.634 1.00 49.72 169 TYR A O 1
ATOM 1401 N N . SER A 1 170 ? -13.414 4.691 13.739 1.00 56.56 170 SER A N 1
ATOM 1402 C CA . SER A 1 170 ? -12.370 3.828 14.313 1.00 56.56 170 SER A CA 1
ATOM 1403 C C . SER A 1 170 ? -12.925 2.984 15.471 1.00 56.56 170 SER A C 1
ATOM 1405 O O . SER A 1 170 ? -13.916 3.376 16.095 1.00 56.56 170 SER A O 1
ATOM 1407 N N . ALA A 1 171 ? -12.284 1.858 15.811 1.00 57.34 171 ALA A N 1
ATOM 1408 C CA . ALA A 1 171 ? -12.659 1.062 16.991 1.00 57.34 171 ALA A CA 1
ATOM 1409 C C . ALA A 1 171 ? -12.645 1.911 18.276 1.00 57.34 171 ALA A C 1
ATOM 1411 O O . ALA A 1 171 ? -13.541 1.801 19.105 1.00 57.34 171 ALA A O 1
ATOM 1412 N N . ILE A 1 172 ? -11.701 2.853 18.375 1.00 61.28 172 ILE A N 1
ATOM 1413 C CA . ILE A 1 172 ? -11.593 3.817 19.477 1.00 61.28 172 ILE A CA 1
ATOM 1414 C C . ILE A 1 172 ? -12.760 4.808 19.464 1.00 61.28 172 ILE A C 1
ATOM 1416 O O . ILE A 1 172 ? -13.348 5.077 20.506 1.00 61.28 172 ILE A O 1
ATOM 1420 N N . THR A 1 173 ? -13.129 5.344 18.297 1.00 61.56 173 THR A N 1
ATOM 1421 C CA . THR A 1 173 ? -14.263 6.273 18.176 1.00 61.56 173 THR A CA 1
ATOM 1422 C C . THR A 1 173 ? -15.568 5.577 18.546 1.00 61.56 173 THR A C 1
ATOM 1424 O O . THR A 1 173 ? -16.368 6.158 19.272 1.00 61.56 173 THR A O 1
ATOM 1427 N N . ASN A 1 174 ? -15.762 4.326 18.123 1.00 64.12 174 ASN A N 1
ATOM 1428 C CA . ASN A 1 174 ? -16.900 3.507 18.539 1.00 64.12 174 ASN A CA 1
ATOM 1429 C C . ASN A 1 174 ? -16.862 3.212 20.044 1.00 64.12 174 ASN A C 1
ATOM 1431 O O . ASN A 1 174 ? -17.865 3.417 20.721 1.00 64.12 174 ASN A O 1
ATOM 1435 N N . ALA A 1 175 ? -15.713 2.808 20.591 1.00 69.50 175 ALA A N 1
ATOM 1436 C CA . ALA A 1 175 ? -15.552 2.541 22.019 1.00 69.50 175 ALA A CA 1
ATOM 1437 C C . ALA A 1 175 ? -15.856 3.773 22.878 1.00 69.50 175 ALA A C 1
ATOM 1439 O O . ALA A 1 175 ? -16.574 3.678 23.872 1.00 69.50 175 ALA A O 1
ATOM 1440 N N . LEU A 1 176 ? -15.377 4.948 22.465 1.00 75.31 176 LEU A N 1
ATOM 1441 C CA . LEU A 1 176 ? -15.677 6.219 23.119 1.00 75.31 176 LEU A CA 1
ATOM 1442 C C . LEU A 1 176 ? -17.152 6.593 22.971 1.00 75.31 176 LEU A C 1
ATOM 1444 O O . LEU A 1 176 ? -17.794 6.924 23.963 1.00 75.31 176 LEU A O 1
ATOM 1448 N N . PHE A 1 177 ? -17.708 6.530 21.762 1.00 77.88 177 PHE A N 1
ATOM 1449 C CA . PHE A 1 177 ? -19.092 6.918 21.496 1.00 77.88 177 PHE A CA 1
ATOM 1450 C C . PHE A 1 177 ? -20.089 6.034 22.256 1.00 77.88 177 PHE A C 1
ATOM 1452 O O . PHE A 1 177 ? -20.905 6.541 23.028 1.00 77.88 177 PHE A O 1
ATOM 1459 N N . TYR A 1 178 ? -19.988 4.711 22.110 1.00 76.81 178 TYR A N 1
ATOM 1460 C CA . TYR A 1 178 ? -20.866 3.767 22.801 1.00 76.81 178 TYR A CA 1
ATOM 1461 C C . TYR A 1 178 ? -20.592 3.721 24.306 1.00 76.81 178 TYR A C 1
ATOM 1463 O O . TYR A 1 178 ? -21.539 3.611 25.087 1.00 76.81 178 TYR A O 1
ATOM 1471 N N . GLY A 1 179 ? -19.335 3.888 24.731 1.00 84.94 179 GLY A N 1
ATOM 1472 C CA . GLY A 1 179 ? 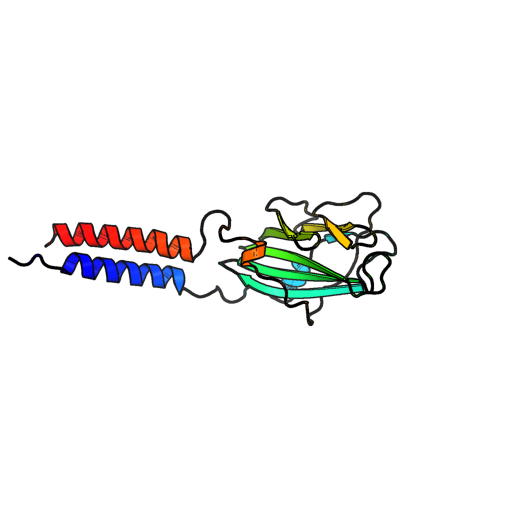-18.974 4.032 26.141 1.00 84.94 179 GLY A CA 1
ATOM 1473 C C . GLY A 1 179 ? -19.663 5.235 26.784 1.00 84.94 179 GLY A C 1
ATOM 1474 O O . GLY A 1 179 ? -20.300 5.098 27.830 1.00 84.94 179 GLY A O 1
ATOM 1475 N N . LEU A 1 180 ? -19.598 6.409 26.147 1.00 86.69 180 LEU A N 1
ATOM 1476 C CA . LEU A 1 180 ? -20.227 7.640 26.640 1.00 86.69 180 LEU A CA 1
ATOM 1477 C C . LEU A 1 180 ? -21.757 7.539 26.671 1.00 86.69 180 LEU A C 1
ATOM 1479 O O . LEU A 1 180 ? -22.373 7.950 27.657 1.00 86.69 180 LEU A O 1
ATOM 1483 N N . ILE A 1 181 ? -22.377 6.961 25.636 1.00 87.50 181 ILE A N 1
ATOM 1484 C CA . ILE A 1 181 ? -23.831 6.725 25.607 1.00 87.50 181 ILE A CA 1
ATOM 1485 C C . ILE A 1 181 ? -24.245 5.796 26.749 1.00 87.50 181 ILE A C 1
ATOM 1487 O O . ILE A 1 181 ? -25.183 6.105 27.486 1.00 87.50 181 ILE A O 1
ATOM 1491 N N . SER A 1 182 ? -23.530 4.685 26.930 1.00 91.62 182 SER A N 1
ATOM 1492 C CA . SER A 1 182 ? -23.794 3.721 28.000 1.00 91.62 182 SER A CA 1
ATOM 1493 C C . SER A 1 182 ? -23.703 4.371 29.382 1.00 91.62 182 SER A C 1
ATOM 1495 O O . SER A 1 182 ? -24.617 4.237 30.201 1.00 91.62 182 SER A O 1
ATOM 1497 N N . ALA A 1 183 ? -22.652 5.160 29.618 1.00 91.94 183 ALA A N 1
ATOM 1498 C CA . ALA A 1 183 ? -22.469 5.912 30.855 1.00 91.94 183 ALA A CA 1
ATOM 1499 C C . ALA A 1 183 ? -23.639 6.869 31.124 1.00 91.94 183 ALA A C 1
ATOM 1501 O O . ALA A 1 183 ? -24.179 6.897 32.230 1.00 91.94 183 ALA A O 1
ATOM 1502 N N . ALA A 1 184 ? -24.067 7.624 30.107 1.00 90.12 184 ALA A N 1
ATOM 1503 C CA . ALA A 1 184 ? -25.169 8.572 30.222 1.00 90.12 184 ALA A CA 1
ATOM 1504 C C . ALA A 1 184 ? -26.504 7.878 30.543 1.00 90.12 184 ALA A C 1
ATOM 1506 O O . ALA A 1 184 ? -27.245 8.334 31.417 1.00 90.12 184 ALA A O 1
ATOM 1507 N N . VAL A 1 185 ? -26.805 6.755 29.885 1.00 91.00 185 VAL A N 1
ATOM 1508 C CA . VAL A 1 185 ? -28.029 5.973 30.132 1.00 91.00 185 VAL A CA 1
ATOM 1509 C C . VAL A 1 185 ? -28.046 5.418 31.556 1.00 91.00 185 VAL A C 1
ATOM 1511 O O . VAL A 1 185 ? -29.034 5.598 32.274 1.00 91.00 185 VAL A O 1
ATOM 1514 N N . VAL A 1 186 ? -26.946 4.803 32.001 1.00 91.38 186 VAL A N 1
ATOM 1515 C CA . VAL A 1 186 ? -26.838 4.239 33.355 1.00 91.38 186 VAL A CA 1
ATOM 1516 C C . VAL A 1 186 ? -26.951 5.323 34.423 1.00 91.38 186 VAL A C 1
ATOM 1518 O O . VAL A 1 186 ? -27.650 5.116 35.421 1.00 91.38 186 VAL A O 1
ATOM 1521 N N . PHE A 1 187 ? -26.355 6.498 34.201 1.00 92.50 187 PHE A N 1
ATOM 1522 C CA . PHE A 1 187 ? -26.490 7.639 35.106 1.00 92.50 187 PHE A CA 1
ATOM 1523 C C . PHE A 1 187 ? -27.955 8.046 35.290 1.00 92.50 187 PHE A C 1
ATOM 1525 O O . PHE A 1 187 ? -28.434 8.202 36.418 1.00 92.50 187 PHE A O 1
ATOM 1532 N N . LEU A 1 188 ? -28.675 8.213 34.176 1.00 91.88 188 LEU A N 1
ATOM 1533 C CA . LEU A 1 188 ? -30.056 8.694 34.165 1.00 91.88 188 LEU A CA 1
ATOM 1534 C C . LEU A 1 188 ? -31.027 7.694 34.801 1.00 91.88 188 LEU A C 1
ATOM 1536 O O . LEU A 1 188 ? -31.904 8.107 35.560 1.00 91.88 188 LEU A O 1
ATOM 1540 N N . ILE A 1 189 ? -30.865 6.396 34.531 1.00 90.62 189 ILE A N 1
ATOM 1541 C CA . ILE A 1 189 ? -31.699 5.339 35.126 1.00 90.62 189 ILE A CA 1
ATOM 1542 C C . ILE A 1 189 ? -31.439 5.243 36.630 1.00 90.62 189 ILE A C 1
ATOM 1544 O O . ILE A 1 189 ? -32.376 5.316 37.425 1.00 90.62 189 ILE A O 1
ATOM 1548 N N . SER A 1 190 ? -30.170 5.161 37.035 1.00 87.38 190 SER A N 1
ATOM 1549 C CA . SER A 1 190 ? -29.795 4.996 38.445 1.00 87.38 190 SER A CA 1
ATOM 1550 C C . SER A 1 190 ? -30.245 6.179 39.303 1.00 87.38 190 SER A C 1
ATOM 1552 O O . SER A 1 190 ? -30.618 6.001 40.457 1.00 87.38 190 SER A O 1
ATOM 1554 N N . ARG A 1 191 ? -30.268 7.391 38.736 1.00 87.00 191 ARG A N 1
ATOM 1555 C CA . ARG A 1 191 ? -30.762 8.597 39.414 1.00 87.00 191 ARG A CA 1
ATOM 1556 C C . ARG A 1 191 ? -32.287 8.650 39.556 1.00 87.00 191 ARG A C 1
ATOM 1558 O O . ARG A 1 191 ? -32.767 9.363 40.423 1.00 87.00 191 ARG A O 1
ATOM 1565 N N . LYS A 1 192 ? -33.050 7.960 38.703 1.00 84.69 192 LYS A N 1
ATOM 1566 C CA . LYS A 1 192 ? -34.515 7.865 38.848 1.00 84.69 192 LYS A CA 1
ATOM 1567 C C . LYS A 1 192 ? -34.937 6.849 39.910 1.00 84.69 192 LYS A C 1
ATOM 1569 O O . LYS A 1 192 ? -36.049 6.946 40.412 1.00 84.69 192 LYS A O 1
ATOM 1574 N N . ILE A 1 193 ? -34.082 5.864 40.184 1.00 79.12 193 ILE A N 1
ATOM 1575 C CA . ILE A 1 193 ? -34.356 4.760 41.114 1.00 79.12 193 ILE A CA 1
ATOM 1576 C C . ILE A 1 193 ? -33.862 5.083 42.537 1.00 79.12 193 ILE A C 1
ATOM 1578 O O . ILE A 1 193 ? -34.427 4.568 43.499 1.00 79.12 193 ILE A O 1
ATOM 1582 N N . ALA A 1 194 ? -32.824 5.917 42.666 1.00 70.38 194 ALA A N 1
ATOM 1583 C CA . ALA A 1 194 ? -32.250 6.375 43.937 1.00 70.38 194 ALA A CA 1
ATOM 1584 C C . ALA A 1 194 ? -32.927 7.642 44.480 1.00 70.38 194 ALA A C 1
ATOM 1586 O O . ALA A 1 194 ? -33.023 7.749 45.723 1.00 70.38 194 ALA A O 1
#